Protein AF-A0A6T9H6A6-F1 (afdb_monomer_lite)

Structure (mmCIF, N/CA/C/O backbone):
data_AF-A0A6T9H6A6-F1
#
_entry.id   AF-A0A6T9H6A6-F1
#
loop_
_atom_site.group_PDB
_atom_site.id
_atom_site.type_symbol
_atom_site.label_atom_id
_atom_site.label_alt_id
_atom_site.label_comp_id
_atom_site.label_asym_id
_a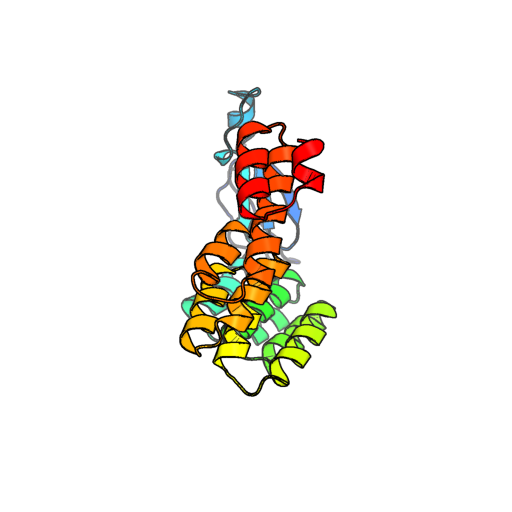tom_site.label_entity_id
_atom_site.label_seq_id
_atom_site.pdbx_PDB_ins_code
_atom_site.Cartn_x
_atom_site.Cartn_y
_atom_site.Cartn_z
_atom_site.occupancy
_atom_site.B_iso_or_equiv
_atom_site.auth_seq_id
_atom_site.auth_comp_id
_atom_site.auth_asym_id
_atom_site.auth_atom_id
_atom_site.pdbx_PDB_model_num
ATOM 1 N N . MET A 1 1 ? -35.004 18.138 16.690 1.00 48.66 1 MET A N 1
ATOM 2 C CA . MET A 1 1 ? -33.687 17.942 17.332 1.00 48.66 1 MET A CA 1
ATOM 3 C C . MET A 1 1 ? -32.683 17.708 16.227 1.00 48.66 1 MET A C 1
ATOM 5 O O . MET A 1 1 ? -32.715 16.639 15.629 1.00 48.66 1 MET A O 1
ATOM 9 N N . GLU A 1 2 ? -31.853 18.697 15.911 1.00 53.22 2 GLU A N 1
ATOM 10 C CA . GLU A 1 2 ? -30.723 18.477 15.007 1.00 53.22 2 GLU A CA 1
ATOM 11 C C . GLU A 1 2 ? -29.729 17.539 15.699 1.00 53.22 2 GLU A C 1
ATOM 13 O O . GLU A 1 2 ? -29.251 17.817 16.802 1.00 53.22 2 GLU A O 1
ATOM 18 N N . LYS A 1 3 ? -29.472 16.380 15.089 1.00 64.38 3 LYS A N 1
ATOM 19 C CA . LYS A 1 3 ? -28.476 15.416 15.566 1.00 64.38 3 LYS A CA 1
ATOM 20 C C . LYS A 1 3 ? -27.093 15.931 15.165 1.00 64.38 3 LYS A C 1
ATOM 22 O O . LYS A 1 3 ? -26.540 15.483 14.177 1.00 64.38 3 LYS A O 1
ATOM 27 N N . THR A 1 4 ? -26.566 16.891 15.919 1.00 82.94 4 THR A N 1
ATOM 28 C CA . THR A 1 4 ? -25.290 17.578 15.624 1.00 82.94 4 THR A CA 1
ATOM 29 C C . THR A 1 4 ? -24.051 16.843 16.134 1.00 82.94 4 THR A C 1
ATOM 31 O O . THR A 1 4 ? -22.924 17.305 15.947 1.00 82.94 4 THR A O 1
ATOM 34 N N . ARG A 1 5 ? -24.231 15.720 16.837 1.00 88.00 5 ARG A N 1
ATOM 35 C CA . ARG A 1 5 ? -23.146 14.972 17.478 1.00 88.00 5 ARG A CA 1
ATOM 36 C C . ARG A 1 5 ? -23.250 13.491 17.170 1.00 88.00 5 ARG A C 1
ATOM 38 O O . ARG A 1 5 ? -24.283 12.868 17.417 1.00 88.00 5 ARG A O 1
ATOM 45 N N . MET A 1 6 ? -22.138 12.933 16.719 1.00 89.75 6 MET A N 1
ATOM 46 C CA . MET A 1 6 ? -21.928 11.505 16.571 1.00 89.75 6 MET A CA 1
ATOM 47 C C . MET A 1 6 ? -21.137 10.984 17.770 1.00 89.75 6 MET A C 1
ATOM 49 O O . MET A 1 6 ? -20.064 11.494 18.093 1.00 89.75 6 MET A O 1
ATOM 53 N N . TYR A 1 7 ? -21.669 9.948 18.414 1.00 89.88 7 TYR A N 1
ATOM 54 C CA . TYR A 1 7 ? -21.006 9.244 19.505 1.00 89.88 7 TYR A CA 1
ATOM 55 C C . TYR A 1 7 ? -20.559 7.874 19.012 1.00 89.88 7 TYR A C 1
ATOM 57 O O . TYR A 1 7 ? -21.368 7.088 18.519 1.00 89.88 7 TYR A O 1
ATOM 65 N N . ILE A 1 8 ? -19.272 7.589 19.169 1.00 90.56 8 ILE A N 1
ATOM 66 C CA . ILE A 1 8 ? -18.695 6.270 18.926 1.00 90.56 8 ILE A CA 1
ATOM 67 C C . ILE A 1 8 ? -18.574 5.607 20.289 1.00 90.56 8 ILE A C 1
ATOM 69 O O . ILE A 1 8 ? -17.988 6.185 21.199 1.00 90.56 8 ILE A O 1
ATOM 73 N N . VAL A 1 9 ? -19.152 4.422 20.460 1.00 89.31 9 VAL A N 1
ATOM 74 C CA . VAL A 1 9 ? -19.113 3.708 21.740 1.00 89.31 9 VAL A CA 1
ATOM 75 C C . VAL A 1 9 ? -18.316 2.430 21.571 1.00 89.31 9 VAL A C 1
ATOM 77 O O . VAL A 1 9 ? -18.599 1.623 20.685 1.00 89.31 9 VAL A O 1
ATOM 80 N N . ARG A 1 10 ? -17.329 2.230 22.445 1.00 84.06 10 ARG A N 1
ATOM 81 C CA . ARG A 1 10 ? -16.547 1.000 22.506 1.00 84.06 10 ARG A CA 1
ATOM 82 C C . ARG A 1 10 ? -16.846 0.264 23.805 1.00 84.06 10 ARG A C 1
ATOM 84 O O . ARG A 1 10 ? -16.439 0.680 24.888 1.00 84.06 10 ARG A O 1
ATOM 91 N N . GLY A 1 11 ? -17.582 -0.839 23.695 1.00 84.56 11 GLY A N 1
ATOM 92 C CA . GLY A 1 11 ? -18.130 -1.525 24.864 1.00 84.56 11 GLY A CA 1
ATOM 93 C C . GLY A 1 11 ? -19.136 -0.623 25.579 1.00 84.56 11 GLY A C 1
ATOM 94 O O . GLY A 1 11 ? -20.182 -0.315 25.021 1.00 84.56 11 GLY A O 1
ATOM 95 N N . LEU A 1 12 ? -18.802 -0.182 26.794 1.00 86.81 12 LEU A N 1
ATOM 96 C CA . LEU A 1 12 ? -19.629 0.729 27.601 1.00 86.81 12 LEU A CA 1
ATOM 97 C C . LEU A 1 12 ? -19.048 2.147 27.703 1.00 86.81 12 LEU A C 1
ATOM 99 O O . LEU A 1 12 ? -19.604 2.987 28.405 1.00 86.81 12 LEU A O 1
ATOM 103 N N . GLN A 1 13 ? -17.924 2.418 27.036 1.00 87.19 13 GLN A N 1
ATOM 104 C CA . GLN A 1 13 ? -17.240 3.705 27.116 1.00 87.19 13 GLN A CA 1
ATOM 105 C C . GLN A 1 13 ? -17.463 4.497 25.820 1.00 87.19 13 GLN A C 1
ATOM 107 O O . GLN A 1 13 ? -17.024 4.050 24.754 1.00 87.19 13 GLN A O 1
ATOM 112 N N . PRO A 1 14 ? -18.159 5.648 25.874 1.00 89.00 14 PRO A N 1
ATOM 113 C CA . PRO A 1 14 ? -18.243 6.547 24.736 1.00 89.00 14 PRO A CA 1
ATOM 114 C C . PRO A 1 14 ? -16.898 7.248 24.513 1.00 89.00 14 PRO A C 1
ATOM 116 O O . PRO A 1 14 ? -16.229 7.667 25.458 1.00 89.00 14 PRO A O 1
ATOM 119 N N . GLU A 1 15 ? -16.516 7.385 23.250 1.00 90.50 15 GLU A N 1
ATOM 120 C CA . GLU A 1 15 ? -15.431 8.259 22.821 1.00 90.50 15 GLU A CA 1
ATOM 121 C C . GLU A 1 15 ? -15.873 9.733 22.846 1.00 90.50 15 GLU A C 1
ATOM 123 O O . GLU A 1 15 ? -17.051 10.059 23.029 1.00 90.50 15 GLU A O 1
ATOM 128 N N . GLU A 1 16 ? -14.912 10.636 22.640 1.00 86.50 16 GLU A N 1
ATOM 129 C CA . GLU A 1 16 ? -15.183 12.065 22.486 1.00 86.50 16 GLU A CA 1
ATOM 130 C C . GLU A 1 16 ? -16.151 12.301 21.313 1.00 86.50 16 GLU A C 1
ATOM 132 O O . GLU A 1 16 ? -15.904 11.797 20.210 1.00 86.50 16 GLU A O 1
ATOM 137 N N . PRO A 1 17 ? -17.256 13.043 21.526 1.00 88.88 17 PRO A N 1
ATOM 138 C CA . PRO A 1 17 ? -18.255 13.251 20.492 1.00 88.88 17 PRO A CA 1
ATOM 139 C C . PRO A 1 17 ? -17.674 14.041 19.328 1.00 88.88 17 PRO A C 1
ATOM 141 O O . PRO A 1 17 ? -17.035 15.077 19.513 1.00 88.88 17 PRO A O 1
ATOM 144 N N . VAL A 1 18 ? -17.976 13.581 18.120 1.00 88.94 18 VAL A N 1
ATOM 145 C CA . VAL A 1 18 ? -17.599 14.271 16.891 1.00 88.94 18 VAL A CA 1
ATOM 146 C C . VAL A 1 18 ? -18.778 15.111 16.426 1.00 88.94 18 VAL A C 1
ATOM 148 O O . VAL A 1 18 ? -19.903 14.617 16.339 1.00 88.94 18 VAL A O 1
ATOM 151 N N . LEU A 1 19 ? -18.534 16.389 16.137 1.00 88.06 19 LEU A N 1
ATOM 152 C CA . LEU A 1 19 ? -19.541 17.245 15.518 1.00 88.06 19 LEU A CA 1
ATOM 153 C C . LEU A 1 19 ? -19.770 16.771 14.085 1.00 88.06 19 LEU A C 1
ATOM 155 O O . LEU A 1 19 ? -18.843 16.753 13.278 1.00 88.06 19 LEU A O 1
ATOM 159 N N . SER A 1 20 ? -20.994 16.354 13.787 1.00 86.19 20 SER A N 1
ATOM 160 C CA . SER A 1 20 ? -21.372 15.905 12.454 1.00 86.19 20 SER A CA 1
ATOM 161 C C . SER A 1 20 ? -22.878 16.005 12.288 1.00 86.19 20 SER A C 1
ATOM 163 O O . SER A 1 20 ? -23.626 15.534 13.143 1.00 86.19 20 SER A O 1
ATOM 165 N N . ASN A 1 21 ? -23.290 16.587 11.164 1.00 88.31 21 ASN A N 1
ATOM 166 C CA . ASN A 1 21 ? -24.674 16.594 10.691 1.00 88.31 21 ASN A CA 1
ATOM 167 C C . ASN A 1 21 ? -24.890 15.540 9.588 1.00 88.31 21 ASN A C 1
ATOM 169 O O . ASN A 1 21 ? -25.962 15.475 8.994 1.00 88.31 21 ASN A O 1
ATOM 173 N N . ALA A 1 22 ? -23.866 14.736 9.282 1.00 90.50 22 ALA A N 1
ATOM 174 C CA . ALA A 1 22 ? -23.927 13.729 8.237 1.00 90.50 22 ALA A CA 1
ATOM 175 C C . ALA A 1 22 ? -24.653 12.466 8.710 1.00 90.50 22 ALA A C 1
ATOM 177 O O . ALA A 1 22 ? -24.567 12.047 9.868 1.00 90.50 22 ALA A O 1
ATOM 178 N N . TYR A 1 23 ? -25.338 11.821 7.776 1.00 91.75 23 TYR A N 1
ATOM 179 C CA . TYR A 1 23 ? -26.006 10.550 7.997 1.00 91.75 23 TYR A CA 1
ATOM 180 C C . TYR A 1 23 ? -24.997 9.414 7.870 1.00 91.75 23 TYR A C 1
ATOM 182 O O . TYR A 1 23 ? -24.202 9.384 6.935 1.00 91.75 23 TYR A O 1
ATOM 190 N N . ILE A 1 24 ? -25.018 8.470 8.810 1.00 93.06 24 ILE A N 1
ATOM 191 C CA . ILE A 1 24 ? -24.098 7.328 8.804 1.00 93.06 24 ILE A CA 1
ATOM 192 C C . ILE A 1 24 ? -24.479 6.377 7.665 1.00 93.06 24 ILE A C 1
ATOM 194 O O . ILE A 1 24 ? -25.607 5.892 7.614 1.00 93.06 24 ILE A O 1
ATOM 198 N N . CYS A 1 25 ? -23.518 6.079 6.792 1.00 93.69 25 CYS A N 1
ATOM 199 C CA . CYS A 1 25 ? -23.666 5.115 5.705 1.00 93.69 25 CYS A CA 1
ATOM 200 C C . CYS A 1 25 ? -23.202 3.726 6.140 1.00 93.69 25 CYS A C 1
ATOM 202 O O . CYS A 1 25 ? -23.911 2.737 5.976 1.00 93.69 25 CYS A O 1
ATOM 204 N N . ALA A 1 26 ? -21.985 3.647 6.680 1.00 95.31 26 ALA A N 1
ATOM 205 C CA . ALA A 1 26 ? -21.360 2.384 7.034 1.00 95.31 26 ALA A CA 1
ATOM 206 C C . ALA A 1 26 ? -20.330 2.571 8.143 1.00 95.31 26 ALA A C 1
ATOM 208 O O . ALA A 1 26 ? -19.668 3.602 8.236 1.00 95.31 26 ALA A O 1
ATOM 209 N N . PHE A 1 27 ? -20.146 1.526 8.943 1.00 94.19 27 PHE A N 1
ATOM 210 C CA . PHE A 1 27 ? -19.010 1.402 9.842 1.00 94.19 27 PHE A CA 1
ATOM 211 C C . PHE A 1 27 ? -18.218 0.157 9.465 1.00 94.19 27 PHE A C 1
ATOM 213 O O . PHE A 1 27 ? -18.724 -0.961 9.560 1.00 94.19 27 PHE A O 1
ATOM 220 N N . LYS A 1 28 ? -16.976 0.340 9.014 1.00 94.75 28 LYS A N 1
ATOM 221 C CA . LYS A 1 28 ? -16.109 -0.764 8.603 1.00 94.75 28 LYS A CA 1
ATOM 222 C C . LYS A 1 28 ? -14.681 -0.481 9.015 1.00 94.75 28 LYS A C 1
ATOM 224 O O . LYS A 1 28 ? -14.135 0.576 8.724 1.00 94.75 28 LYS A O 1
ATOM 229 N N . ALA A 1 29 ? -14.064 -1.471 9.654 1.00 93.25 29 ALA A N 1
ATOM 230 C CA . ALA A 1 29 ? -12.660 -1.433 10.028 1.00 93.25 29 ALA A CA 1
ATOM 231 C C . ALA A 1 29 ? -12.276 -0.113 10.724 1.00 93.25 29 ALA A C 1
ATOM 233 O O . ALA A 1 29 ? -11.407 0.602 10.242 1.00 93.25 29 ALA A O 1
ATOM 234 N N . LEU A 1 30 ? -12.948 0.217 11.833 1.00 94.62 30 LEU A N 1
ATOM 235 C CA . LEU A 1 30 ? -12.672 1.412 12.648 1.00 94.62 30 LEU A CA 1
ATOM 236 C C . LEU A 1 30 ? -12.828 2.762 11.922 1.00 94.62 30 LEU A C 1
ATOM 238 O O . LEU A 1 30 ? -12.298 3.776 12.375 1.00 94.62 30 LEU A O 1
ATOM 242 N N . GLN A 1 31 ? -13.563 2.783 10.815 1.00 94.88 31 GLN A N 1
ATOM 243 C CA . GLN A 1 31 ? -13.873 3.987 10.061 1.00 94.88 31 GLN A CA 1
ATOM 244 C C . GLN A 1 31 ? -15.379 4.056 9.813 1.00 94.88 31 GLN A C 1
ATOM 246 O O . GLN A 1 31 ? -16.019 3.048 9.497 1.00 94.88 31 GLN A O 1
ATOM 251 N N . ILE A 1 32 ? -15.939 5.244 10.003 1.00 94.94 32 ILE A N 1
ATOM 252 C CA . ILE A 1 32 ? -17.339 5.568 9.765 1.00 94.94 32 ILE A CA 1
ATOM 253 C C . ILE A 1 32 ? -17.390 6.376 8.482 1.00 94.94 32 ILE A C 1
ATOM 255 O O . ILE A 1 32 ? -16.831 7.467 8.420 1.00 94.94 32 ILE A O 1
ATOM 259 N N . GLN A 1 33 ? -18.081 5.841 7.489 1.00 95.56 33 GLN A N 1
ATOM 260 C CA . GLN A 1 33 ? -18.435 6.580 6.295 1.00 95.56 33 GLN A CA 1
ATOM 261 C C . GLN A 1 33 ? -19.811 7.199 6.509 1.00 95.56 33 GLN A C 1
ATOM 263 O O . GLN A 1 33 ? -20.746 6.531 6.963 1.00 95.56 33 GLN A O 1
ATOM 268 N N . SER A 1 34 ? -19.940 8.470 6.172 1.00 94.50 34 SER A N 1
ATOM 269 C CA . SER A 1 34 ? -21.171 9.234 6.322 1.00 94.50 34 SER A CA 1
ATOM 270 C C . SER A 1 34 ? -21.390 10.155 5.130 1.00 94.50 34 SER A C 1
ATOM 272 O O . SER A 1 34 ? -20.467 10.400 4.354 1.00 94.50 34 SER A O 1
ATOM 274 N N . VAL A 1 35 ? -22.619 10.632 4.961 1.00 94.44 35 VAL A N 1
ATOM 275 C CA . VAL A 1 35 ? -23.007 11.472 3.831 1.00 94.44 35 VAL A CA 1
ATOM 276 C C . VAL A 1 35 ? -23.867 12.652 4.268 1.00 94.44 35 VAL A C 1
ATOM 278 O O . VAL A 1 35 ? -24.783 12.519 5.084 1.00 94.44 35 VAL A O 1
ATOM 281 N N . LEU A 1 36 ? -23.588 13.819 3.700 1.00 92.62 36 LEU A N 1
ATOM 282 C CA . LEU A 1 36 ? -24.435 15.001 3.809 1.00 92.62 36 LEU A CA 1
ATOM 283 C C . LEU A 1 36 ? -25.608 14.865 2.830 1.00 92.62 36 LEU A C 1
ATOM 285 O O . LEU A 1 36 ? -25.527 15.298 1.684 1.00 92.62 36 LEU A O 1
ATOM 289 N N . ILE A 1 37 ? -26.694 14.221 3.269 1.00 91.06 37 ILE A N 1
ATOM 290 C CA . ILE A 1 37 ? -27.872 13.964 2.419 1.00 91.06 37 ILE A CA 1
ATOM 291 C C . ILE A 1 37 ? -28.473 15.268 1.886 1.00 91.06 37 ILE A C 1
ATOM 293 O O . ILE A 1 37 ? -28.862 15.316 0.725 1.00 91.06 37 ILE A O 1
ATOM 297 N N . ASP A 1 38 ? -28.503 16.327 2.693 1.00 90.62 38 ASP A N 1
ATOM 298 C CA . ASP A 1 38 ? -29.096 17.607 2.294 1.00 90.62 38 ASP A CA 1
ATOM 299 C C . ASP A 1 38 ? -28.361 18.224 1.091 1.00 90.62 38 ASP A C 1
ATOM 301 O O . ASP A 1 38 ? -28.995 18.716 0.160 1.00 90.62 38 ASP A O 1
ATOM 305 N N . GLU A 1 39 ? -27.030 18.111 1.057 1.00 90.12 39 GLU A N 1
ATOM 306 C CA . GLU A 1 39 ? -26.193 18.537 -0.074 1.00 90.12 39 GLU A CA 1
ATOM 307 C C . GLU A 1 39 ? -26.416 17.651 -1.309 1.00 90.12 39 GLU A C 1
ATOM 309 O O . GLU A 1 39 ? -26.483 18.136 -2.438 1.00 90.12 39 GLU A O 1
ATOM 314 N N . VAL A 1 40 ? -26.587 16.339 -1.111 1.00 93.12 40 VAL A N 1
ATOM 315 C CA . VAL A 1 40 ? -26.893 15.406 -2.208 1.00 93.12 40 VAL A CA 1
ATOM 316 C C . VAL A 1 40 ? -28.260 15.712 -2.824 1.00 93.12 40 VAL A C 1
ATOM 318 O O . VAL A 1 40 ? -28.397 15.680 -4.044 1.00 93.12 40 VAL A O 1
ATOM 321 N N . ILE A 1 41 ? -29.263 16.041 -2.006 1.00 92.31 41 ILE A N 1
ATOM 322 C CA . ILE A 1 41 ? -30.616 16.382 -2.468 1.00 92.31 41 ILE A CA 1
ATOM 323 C C . ILE A 1 41 ? -30.622 17.688 -3.273 1.00 92.31 41 ILE A C 1
ATOM 325 O O . ILE A 1 41 ? -31.405 17.807 -4.213 1.00 92.31 41 ILE A O 1
ATOM 329 N N . GLN A 1 42 ? -29.752 18.651 -2.951 1.00 91.06 42 GLN A N 1
ATOM 330 C CA . GLN A 1 42 ? -29.641 19.897 -3.718 1.00 91.06 42 GLN A CA 1
ATOM 331 C C . GLN A 1 42 ? -29.138 19.663 -5.148 1.00 91.06 42 GLN A C 1
ATOM 333 O O . GLN A 1 42 ? -29.586 20.341 -6.073 1.00 91.06 42 GLN A O 1
ATOM 338 N N . THR A 1 43 ? -28.237 18.696 -5.350 1.00 90.94 43 THR A N 1
ATOM 339 C CA . THR A 1 43 ? -27.699 18.353 -6.678 1.00 90.94 43 THR A CA 1
ATOM 340 C C . THR A 1 43 ? -27.633 16.837 -6.904 1.00 90.94 43 THR A C 1
ATOM 342 O O . THR A 1 43 ? -26.534 16.270 -6.914 1.00 90.94 43 THR A O 1
ATOM 345 N N . PRO A 1 44 ? -28.777 16.160 -7.133 1.00 89.62 44 PRO A N 1
ATOM 346 C CA . PRO A 1 44 ? -28.819 14.698 -7.213 1.00 89.62 44 PRO A CA 1
ATOM 347 C C . PRO A 1 44 ? -28.084 14.123 -8.428 1.00 89.62 44 PRO A C 1
ATOM 349 O O . PRO A 1 44 ? -27.546 13.022 -8.356 1.00 89.62 44 PRO A O 1
ATOM 352 N N . GLU A 1 45 ? -28.048 14.858 -9.543 1.00 91.56 45 GLU A N 1
ATOM 353 C CA . GLU A 1 45 ? -27.439 14.379 -10.792 1.00 91.56 45 GLU A CA 1
ATOM 354 C C . GLU A 1 45 ? -25.906 14.440 -10.786 1.00 91.56 45 GLU A C 1
ATOM 356 O O . GLU A 1 45 ? -25.258 13.730 -11.551 1.00 91.56 45 GLU A O 1
ATOM 361 N N . ASN A 1 46 ? -25.310 15.273 -9.927 1.00 91.38 46 ASN A N 1
ATOM 362 C CA . ASN A 1 46 ? -23.859 15.433 -9.855 1.00 91.38 46 ASN A CA 1
ATOM 363 C C . ASN A 1 46 ? -23.388 15.755 -8.424 1.00 91.38 46 ASN A C 1
ATOM 365 O O . ASN A 1 46 ? -22.938 16.875 -8.153 1.00 91.38 46 ASN A O 1
ATOM 369 N N . PRO A 1 47 ? -23.506 14.801 -7.483 1.00 87.88 47 PRO A N 1
ATOM 370 C CA . PRO A 1 47 ? -23.067 15.009 -6.112 1.00 87.88 47 PRO A CA 1
ATOM 371 C C . PRO A 1 47 ? -21.544 15.192 -6.048 1.00 87.88 47 PRO A C 1
ATOM 373 O O . PRO A 1 47 ? -20.771 14.428 -6.633 1.00 87.88 47 PRO A O 1
ATOM 376 N N . ARG A 1 48 ? -21.088 16.200 -5.297 1.00 89.19 48 ARG A N 1
ATOM 377 C CA . ARG A 1 48 ? -19.653 16.440 -5.070 1.00 89.19 48 ARG A CA 1
ATOM 378 C C . ARG A 1 48 ? -19.066 15.355 -4.173 1.00 89.19 48 ARG A C 1
ATOM 380 O O . ARG A 1 48 ? -19.721 14.909 -3.243 1.00 89.19 48 ARG A O 1
ATOM 387 N N . LYS A 1 49 ? -17.795 14.987 -4.366 1.00 89.31 49 LYS A N 1
ATOM 388 C CA . LYS A 1 49 ? -17.111 14.012 -3.486 1.00 89.31 49 LYS A CA 1
ATOM 389 C C . LYS A 1 49 ? -17.062 14.449 -2.017 1.00 89.31 49 LYS A C 1
ATOM 391 O O . LYS A 1 49 ? -17.070 13.599 -1.138 1.00 89.31 49 LYS A O 1
ATOM 396 N N . GLU A 1 50 ? -17.058 15.756 -1.770 1.00 90.81 50 GLU A N 1
ATOM 397 C CA . GLU A 1 50 ? -17.040 16.383 -0.439 1.00 90.81 50 GLU A CA 1
ATOM 398 C C . GLU A 1 50 ? -18.283 16.067 0.406 1.00 90.81 50 GLU A C 1
ATOM 400 O O . GLU A 1 50 ? -18.243 16.222 1.623 1.00 90.81 50 GLU A O 1
ATOM 405 N N . VAL A 1 51 ? -19.377 15.595 -0.209 1.00 92.19 51 VAL A N 1
ATOM 406 C CA . VAL A 1 51 ? -20.575 15.173 0.536 1.00 92.19 51 VAL A CA 1
ATOM 407 C C . VAL A 1 51 ? -20.342 13.888 1.327 1.00 92.19 51 VAL A C 1
ATOM 409 O O . VAL A 1 51 ? -21.093 13.620 2.261 1.00 92.19 51 VAL A O 1
ATOM 412 N N . LEU A 1 52 ? -19.330 13.092 0.962 1.00 92.75 52 LEU A N 1
ATOM 413 C CA . LEU A 1 52 ? -18.914 11.909 1.706 1.00 92.75 52 LEU A CA 1
ATOM 414 C C . LEU A 1 52 ? -17.870 12.312 2.745 1.00 92.75 52 LEU A C 1
ATOM 416 O O . LEU A 1 52 ? -16.797 12.807 2.404 1.00 92.75 52 LEU A O 1
ATOM 420 N N . LEU A 1 53 ? -18.179 12.059 4.012 1.00 93.25 53 LEU A N 1
ATOM 421 C CA . LEU A 1 53 ? -17.294 12.332 5.135 1.00 93.25 53 LEU A CA 1
ATOM 422 C C . LEU A 1 53 ? -16.860 11.023 5.783 1.00 93.25 53 LEU A C 1
ATOM 424 O O . LEU A 1 53 ? -17.691 10.167 6.103 1.00 93.25 53 LEU A O 1
ATOM 428 N N . ASP A 1 54 ? -15.561 10.918 6.031 1.00 93.88 54 ASP A N 1
ATOM 429 C CA . ASP A 1 54 ? -14.947 9.790 6.711 1.00 93.88 54 ASP A CA 1
ATOM 430 C C . ASP A 1 54 ? -14.473 10.199 8.104 1.00 93.88 54 ASP A C 1
ATOM 432 O O . ASP A 1 54 ? -13.696 11.140 8.271 1.00 93.88 54 ASP A O 1
ATOM 436 N N . PHE A 1 55 ? -14.908 9.448 9.111 1.00 92.94 55 PHE A N 1
ATOM 437 C CA . PHE A 1 55 ? -14.501 9.634 10.497 1.00 92.94 55 PHE A CA 1
ATOM 438 C C . PHE A 1 55 ? -13.768 8.397 11.009 1.00 92.94 55 PHE A C 1
ATOM 440 O O . PHE A 1 55 ? -14.220 7.265 10.839 1.00 92.94 55 PHE A O 1
ATOM 447 N N . GLU A 1 56 ? -12.638 8.605 11.674 1.00 94.06 56 GLU A N 1
ATOM 448 C CA . GLU A 1 56 ? -11.852 7.537 12.293 1.00 94.06 56 GLU A CA 1
ATOM 449 C C . GLU A 1 56 ? -12.208 7.397 13.781 1.00 94.06 56 GLU A C 1
ATOM 451 O O . GLU A 1 56 ? -12.361 8.398 14.491 1.00 94.06 56 GLU A O 1
ATOM 456 N N . THR A 1 57 ? -12.296 6.161 14.287 1.00 94.12 57 THR A N 1
ATOM 457 C CA . THR A 1 57 ? -12.416 5.952 15.741 1.00 94.12 57 THR A CA 1
ATOM 458 C C . THR A 1 57 ? -11.161 6.436 16.463 1.00 94.12 57 THR A C 1
ATOM 460 O O . THR A 1 57 ? -10.079 6.540 15.874 1.00 94.12 57 THR A O 1
ATOM 463 N N . LYS A 1 58 ? -11.271 6.701 17.766 1.00 93.25 58 LYS A N 1
ATOM 464 C CA . LYS A 1 58 ? -10.135 7.092 18.608 1.00 93.25 58 LYS A CA 1
ATOM 465 C C . LYS A 1 58 ? -8.967 6.116 18.479 1.00 93.25 58 LYS A C 1
ATOM 467 O O . LYS A 1 58 ? -7.840 6.545 18.294 1.00 93.25 58 LYS A O 1
ATOM 472 N N . SER A 1 59 ? -9.228 4.808 18.486 1.00 93.88 59 SER A N 1
ATOM 473 C CA . SER A 1 59 ? -8.154 3.809 18.389 1.00 93.88 59 SER A CA 1
ATOM 474 C C . SER A 1 59 ? -7.381 3.858 17.075 1.00 93.88 59 SER A C 1
ATOM 476 O O . SER A 1 59 ? -6.179 3.596 17.067 1.00 93.88 59 SER A O 1
ATOM 478 N N . LEU A 1 60 ? -8.050 4.198 15.972 1.00 94.69 60 LEU A N 1
ATOM 479 C CA . LEU A 1 60 ? -7.395 4.369 14.680 1.00 94.69 60 LEU A CA 1
ATOM 480 C C . LEU A 1 60 ? -6.549 5.650 14.653 1.00 94.69 60 LEU A C 1
ATOM 482 O O . LEU A 1 60 ? -5.381 5.587 14.266 1.00 94.69 60 LEU A O 1
ATOM 486 N N . ARG A 1 61 ? -7.101 6.762 15.158 1.00 93.56 61 ARG A N 1
ATOM 487 C CA . ARG A 1 61 ? -6.401 8.050 15.279 1.00 93.56 61 ARG A CA 1
ATOM 488 C C . ARG A 1 61 ? -5.169 7.959 16.178 1.00 93.56 61 ARG A C 1
ATOM 490 O O . ARG A 1 61 ? -4.078 8.309 15.744 1.00 93.56 61 ARG A O 1
ATOM 497 N N . ASP A 1 62 ? -5.321 7.414 17.383 1.00 94.25 62 ASP A N 1
ATOM 498 C CA . ASP A 1 62 ? -4.236 7.256 18.356 1.00 94.25 62 ASP A CA 1
ATOM 499 C C . ASP A 1 62 ? -3.114 6.370 17.795 1.00 94.25 62 ASP A C 1
ATOM 501 O O . ASP A 1 62 ? -1.942 6.722 17.885 1.00 94.25 62 ASP A O 1
ATOM 505 N N . THR A 1 63 ? -3.454 5.239 17.159 1.00 95.19 63 THR A N 1
ATOM 506 C CA . THR A 1 63 ? -2.446 4.358 16.539 1.00 95.19 63 THR A CA 1
ATOM 507 C C . THR A 1 63 ? -1.664 5.104 15.458 1.00 95.19 63 THR A C 1
ATOM 509 O O . THR A 1 63 ? -0.438 5.019 15.408 1.00 95.19 63 THR A O 1
ATOM 512 N N . ARG A 1 64 ? -2.360 5.870 14.609 1.00 93.62 64 ARG A N 1
ATOM 513 C CA . ARG A 1 64 ? -1.741 6.675 13.552 1.00 93.62 64 ARG A CA 1
ATOM 514 C C . ARG A 1 64 ? -0.848 7.778 14.121 1.00 93.62 64 ARG A C 1
ATOM 516 O O . ARG A 1 64 ? 0.233 8.017 13.591 1.00 93.62 64 ARG A O 1
ATOM 523 N N . ASP A 1 65 ? -1.267 8.409 15.209 1.00 93.44 65 ASP A N 1
ATOM 524 C CA . ASP A 1 65 ? -0.489 9.429 15.906 1.00 93.44 65 ASP A CA 1
ATOM 525 C C . ASP A 1 65 ? 0.775 8.852 16.554 1.00 93.44 65 ASP A C 1
ATOM 527 O O . ASP A 1 65 ? 1.851 9.430 16.400 1.00 93.44 65 ASP A O 1
ATOM 531 N N . ILE A 1 66 ? 0.690 7.686 17.202 1.00 93.69 66 ILE A N 1
ATOM 532 C CA . ILE A 1 66 ? 1.865 7.004 17.768 1.00 93.69 66 ILE A CA 1
ATOM 533 C C . ILE A 1 66 ? 2.863 6.649 16.655 1.00 93.69 66 ILE A C 1
ATOM 535 O O . ILE A 1 66 ? 4.066 6.862 16.816 1.00 93.69 66 ILE A O 1
ATOM 539 N N . LEU A 1 67 ? 2.378 6.148 15.515 1.00 92.75 67 LEU A N 1
ATOM 540 C CA . LEU A 1 67 ? 3.230 5.746 14.393 1.00 92.75 67 LEU A CA 1
ATOM 541 C C . LEU A 1 67 ? 3.868 6.932 13.658 1.00 92.75 67 LEU A C 1
ATOM 543 O O . LEU A 1 67 ? 5.036 6.842 13.301 1.00 92.75 67 LEU A O 1
ATOM 547 N N . ASN A 1 68 ? 3.141 8.036 13.455 1.00 89.31 68 ASN A N 1
ATOM 548 C CA . ASN A 1 68 ? 3.623 9.155 12.635 1.00 89.31 68 ASN A CA 1
ATOM 549 C C . ASN A 1 68 ? 4.324 10.260 13.432 1.00 89.31 68 ASN A C 1
ATOM 551 O O . ASN A 1 68 ? 5.213 10.919 12.902 1.00 89.31 68 ASN A O 1
ATOM 555 N N . LYS A 1 69 ? 3.894 10.523 14.674 1.00 85.06 69 LYS A N 1
ATOM 556 C CA . LYS A 1 69 ? 4.430 11.634 15.482 1.00 85.06 69 LYS A CA 1
ATOM 557 C C . LYS A 1 69 ? 5.549 11.174 16.404 1.00 85.06 69 LYS A C 1
ATOM 559 O O . LYS A 1 69 ? 6.541 11.875 16.562 1.00 85.06 69 LYS A O 1
ATOM 564 N N . VAL A 1 70 ? 5.368 10.015 17.036 1.00 78.75 70 VAL A N 1
ATOM 565 C CA . VAL A 1 70 ? 6.333 9.462 18.001 1.00 78.75 70 VAL A CA 1
ATOM 566 C C . VAL A 1 70 ? 7.297 8.492 17.312 1.00 78.75 70 VAL A C 1
ATOM 568 O O . VAL A 1 70 ? 8.417 8.308 17.780 1.00 78.75 70 VAL A O 1
ATOM 571 N N . SER A 1 71 ? 6.870 7.877 16.202 1.00 80.81 71 SER A N 1
ATOM 572 C CA . SER A 1 71 ? 7.622 6.860 15.455 1.00 80.81 71 SER A CA 1
ATOM 573 C C . SER A 1 71 ? 8.114 5.706 16.335 1.00 80.81 71 SER A C 1
ATOM 575 O O . SER A 1 71 ? 9.142 5.093 16.060 1.00 80.81 71 SER A O 1
ATOM 577 N N . ASN A 1 72 ? 7.372 5.388 17.403 1.00 89.06 72 ASN A N 1
ATOM 578 C CA . ASN A 1 72 ? 7.727 4.334 18.349 1.00 89.06 72 ASN A CA 1
ATOM 579 C C . ASN A 1 72 ? 6.886 3.076 18.108 1.00 89.06 72 ASN A C 1
ATOM 581 O O . ASN A 1 72 ? 5.759 2.942 18.594 1.00 89.06 72 ASN A O 1
ATOM 585 N N . LEU A 1 73 ? 7.473 2.113 17.393 1.00 93.88 73 LEU A N 1
ATOM 586 C CA . LEU A 1 73 ? 6.826 0.836 17.087 1.00 93.88 73 LEU A CA 1
ATOM 587 C C . LEU A 1 73 ? 6.498 0.005 18.333 1.00 93.88 73 LEU A C 1
ATOM 589 O O . LEU A 1 73 ? 5.540 -0.764 18.309 1.00 93.88 73 LEU A O 1
ATOM 593 N N . LYS A 1 74 ? 7.258 0.141 19.427 1.00 94.19 74 LYS A N 1
ATOM 594 C CA . LYS A 1 74 ? 7.004 -0.608 20.666 1.00 94.19 74 LYS A CA 1
ATOM 595 C C . LYS A 1 74 ? 5.736 -0.113 21.354 1.00 94.19 74 LYS A C 1
ATOM 597 O O . LYS A 1 74 ? 4.909 -0.924 21.768 1.00 94.19 74 LYS A O 1
ATOM 602 N N . ASP A 1 75 ? 5.567 1.202 21.436 1.00 93.88 75 ASP A N 1
ATOM 603 C CA . ASP A 1 75 ? 4.370 1.807 22.022 1.00 93.88 75 ASP A CA 1
ATOM 604 C C . ASP A 1 75 ? 3.151 1.545 21.141 1.00 93.88 75 ASP A C 1
ATOM 606 O O . ASP A 1 75 ? 2.100 1.160 21.654 1.00 93.88 75 ASP A O 1
ATOM 610 N N . ALA A 1 76 ? 3.310 1.641 19.815 1.00 95.56 76 ALA A N 1
ATOM 611 C CA . ALA A 1 76 ? 2.260 1.278 18.871 1.00 95.56 76 ALA A CA 1
ATOM 612 C C . ALA A 1 76 ? 1.864 -0.198 19.025 1.00 95.56 76 ALA A C 1
ATOM 614 O O . ALA A 1 76 ? 0.681 -0.506 19.127 1.00 95.56 76 ALA A O 1
ATOM 615 N N . PHE A 1 77 ? 2.831 -1.115 19.131 1.00 95.94 77 PHE A N 1
ATOM 616 C CA . PHE A 1 77 ? 2.558 -2.533 19.373 1.00 95.94 77 PHE A CA 1
ATOM 617 C C . PHE A 1 77 ? 1.767 -2.750 20.665 1.00 95.94 77 PHE A C 1
ATOM 619 O O . PHE A 1 77 ? 0.771 -3.470 20.653 1.00 95.94 77 PHE A O 1
ATOM 626 N N . ASN A 1 78 ? 2.170 -2.116 21.768 1.00 96.06 78 ASN A N 1
ATOM 627 C CA . ASN A 1 78 ? 1.472 -2.235 23.049 1.00 96.06 78 ASN A CA 1
ATOM 628 C C . ASN A 1 78 ? 0.049 -1.661 22.976 1.00 96.06 78 ASN A C 1
ATOM 630 O O . ASN A 1 78 ? -0.892 -2.285 23.468 1.00 96.06 78 ASN A O 1
ATOM 634 N N . TYR A 1 79 ? -0.121 -0.509 22.324 1.00 95.81 79 TYR A N 1
ATOM 635 C CA . TYR A 1 79 ? -1.426 0.119 22.137 1.00 95.81 79 TYR A CA 1
ATOM 636 C C . TYR A 1 79 ? -2.357 -0.753 21.291 1.00 95.81 79 TYR A C 1
ATOM 638 O O . TYR A 1 79 ? -3.505 -0.983 21.673 1.00 95.81 79 TYR A O 1
ATOM 646 N N . VAL A 1 80 ? -1.868 -1.285 20.168 1.00 96.56 80 VAL A N 1
ATOM 647 C CA . VAL A 1 80 ? -2.641 -2.173 19.290 1.00 96.56 80 VAL A CA 1
ATOM 648 C C . VAL A 1 80 ? -2.920 -3.519 19.968 1.00 96.56 80 VAL A C 1
ATOM 650 O O . VAL A 1 80 ? -4.014 -4.056 19.821 1.00 96.56 80 VAL A O 1
ATOM 653 N N . ALA A 1 81 ? -1.999 -4.042 20.781 1.00 95.56 81 ALA A N 1
ATOM 654 C CA . ALA A 1 81 ? -2.227 -5.251 21.573 1.00 95.56 81 ALA A CA 1
ATOM 655 C C . ALA A 1 81 ? -3.331 -5.067 22.627 1.00 95.56 81 ALA A C 1
ATOM 657 O O . ALA A 1 81 ? -4.133 -5.976 22.829 1.00 95.56 81 ALA A O 1
ATOM 658 N N . ALA A 1 82 ? -3.404 -3.892 23.261 1.00 95.19 82 ALA A N 1
ATOM 659 C CA . ALA A 1 82 ? -4.496 -3.530 24.169 1.00 95.19 82 ALA A CA 1
ATOM 660 C C . ALA A 1 82 ? -5.819 -3.255 23.427 1.00 95.19 82 ALA A C 1
ATOM 662 O O . ALA A 1 82 ? -6.900 -3.337 24.010 1.00 95.19 82 ALA A O 1
ATOM 663 N N . ASN A 1 83 ? -5.746 -2.945 22.130 1.00 93.38 83 ASN A N 1
ATOM 664 C CA . ASN A 1 83 ? -6.882 -2.594 21.286 1.00 93.38 83 ASN A CA 1
ATOM 665 C C . ASN A 1 83 ? -6.916 -3.438 20.001 1.00 93.38 83 ASN A C 1
ATOM 667 O O . ASN A 1 83 ? -6.810 -2.887 18.908 1.00 93.38 83 ASN A O 1
ATOM 671 N N . PRO A 1 84 ? -7.049 -4.773 20.095 1.00 93.38 84 PRO A N 1
ATOM 672 C CA . PRO A 1 84 ? -6.807 -5.655 18.961 1.00 93.38 84 PRO A CA 1
ATOM 673 C C . PRO A 1 84 ? -7.866 -5.476 17.869 1.00 93.38 84 PRO A C 1
ATOM 675 O O . PRO A 1 84 ? -9.057 -5.682 18.091 1.00 93.38 84 PRO A O 1
ATOM 678 N N . HIS A 1 85 ? -7.419 -5.125 16.663 1.00 95.56 85 HIS A N 1
ATOM 679 C CA . HIS A 1 85 ? -8.257 -5.074 15.468 1.00 95.56 85 HIS A CA 1
ATOM 680 C C . HIS A 1 85 ? -7.388 -5.249 14.206 1.00 95.56 85 HIS A C 1
ATOM 682 O O . HIS A 1 85 ? -6.334 -4.609 14.126 1.00 95.56 85 HIS A O 1
ATOM 688 N N . PRO A 1 86 ? -7.812 -6.029 13.187 1.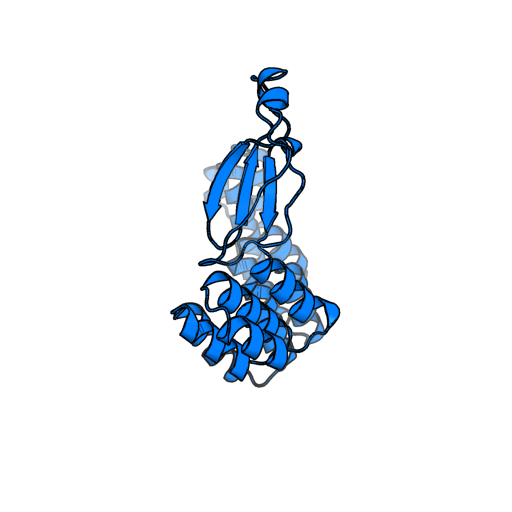00 96.62 86 PRO A N 1
ATOM 689 C CA . PRO A 1 86 ? -7.013 -6.302 11.984 1.00 96.62 86 PRO A CA 1
ATOM 690 C C . PRO A 1 86 ? -6.437 -5.057 11.301 1.00 96.62 86 PRO A C 1
ATOM 692 O O . PRO A 1 86 ? -5.261 -5.020 10.962 1.00 96.62 86 PRO A O 1
ATOM 695 N N . ARG A 1 87 ? -7.235 -3.988 11.172 1.00 96.00 87 ARG A N 1
ATOM 696 C CA . ARG A 1 87 ? -6.769 -2.710 10.598 1.00 96.00 87 ARG A CA 1
ATOM 697 C C . ARG A 1 87 ? -5.608 -2.076 11.367 1.00 96.00 87 ARG A C 1
ATOM 699 O O . ARG A 1 87 ? -4.725 -1.504 10.744 1.00 96.00 87 ARG A O 1
ATOM 706 N N . LEU A 1 88 ? -5.617 -2.152 12.695 1.00 97.25 88 LEU A N 1
ATOM 707 C CA . LEU A 1 88 ? -4.561 -1.546 13.506 1.00 97.25 88 LEU A CA 1
ATOM 708 C C . LEU A 1 88 ? -3.270 -2.358 13.408 1.00 97.25 88 LEU A C 1
ATOM 710 O O . LEU A 1 88 ? -2.194 -1.784 13.269 1.00 97.25 88 LEU A O 1
ATOM 714 N N . TRP A 1 89 ? -3.384 -3.690 13.393 1.00 97.69 89 TRP A N 1
ATOM 715 C CA . TRP A 1 89 ? -2.244 -4.566 13.127 1.00 97.69 89 TRP A CA 1
ATOM 716 C C . TRP A 1 89 ? -1.665 -4.348 11.734 1.00 97.69 89 TRP A C 1
ATOM 718 O O . TRP A 1 89 ? -0.449 -4.296 11.594 1.00 97.69 89 TRP A O 1
ATOM 728 N N . ARG A 1 90 ? -2.518 -4.149 10.724 1.00 96.88 90 ARG A N 1
ATOM 729 C CA . ARG A 1 90 ? -2.079 -3.806 9.372 1.00 96.88 90 ARG A CA 1
ATOM 730 C C . ARG A 1 90 ? -1.294 -2.493 9.339 1.00 96.88 90 ARG A C 1
ATOM 732 O O . ARG A 1 90 ? -0.205 -2.481 8.783 1.00 96.88 90 ARG A O 1
ATOM 739 N N . LEU A 1 91 ? -1.787 -1.431 9.983 1.00 95.94 91 LEU A N 1
ATOM 740 C CA . LEU A 1 91 ? -1.060 -0.155 10.069 1.00 95.94 91 LEU A CA 1
ATOM 741 C C . LEU A 1 91 ? 0.305 -0.306 10.747 1.00 95.94 91 LEU A C 1
ATOM 743 O O . LEU A 1 91 ? 1.296 0.238 10.270 1.00 95.94 91 LEU A O 1
ATOM 747 N N . LEU A 1 92 ? 0.367 -1.068 11.841 1.00 97.12 92 LEU A N 1
ATOM 748 C CA . LEU A 1 92 ? 1.628 -1.356 12.519 1.00 97.12 92 LEU A CA 1
ATOM 749 C C . LEU A 1 92 ? 2.585 -2.161 11.630 1.00 97.12 92 LEU A C 1
ATOM 751 O O . LEU A 1 92 ? 3.779 -1.877 11.622 1.00 97.12 92 LEU A O 1
ATOM 755 N N . ALA A 1 93 ? 2.077 -3.155 10.897 1.00 97.38 93 ALA A N 1
ATOM 756 C CA . ALA A 1 93 ? 2.876 -3.968 9.985 1.00 97.38 93 ALA A CA 1
ATOM 757 C C . ALA A 1 93 ? 3.458 -3.121 8.847 1.00 97.38 93 ALA A C 1
ATOM 759 O O . ALA A 1 93 ? 4.652 -3.206 8.575 1.00 97.38 93 ALA A O 1
ATOM 760 N N . GLU A 1 94 ? 2.632 -2.274 8.230 1.00 95.94 94 GLU A N 1
ATOM 761 C CA . GLU A 1 94 ? 3.037 -1.362 7.159 1.00 95.94 94 GLU A CA 1
ATOM 762 C C . GLU A 1 94 ? 4.098 -0.361 7.653 1.00 95.94 94 GLU A C 1
ATOM 764 O O . GLU A 1 94 ? 5.153 -0.239 7.033 1.00 95.94 94 GLU A O 1
ATOM 769 N N . ALA A 1 95 ? 3.901 0.260 8.820 1.00 96.31 95 ALA A N 1
ATOM 770 C CA . ALA A 1 95 ? 4.896 1.163 9.408 1.00 96.31 95 ALA A CA 1
ATOM 771 C C . ALA A 1 95 ? 6.203 0.445 9.793 1.00 96.31 95 ALA A C 1
ATOM 773 O O . ALA A 1 95 ? 7.297 0.975 9.596 1.00 96.31 95 ALA A O 1
ATOM 774 N N . ALA A 1 96 ? 6.114 -0.778 10.322 1.00 96.50 96 ALA A N 1
ATOM 775 C CA . ALA A 1 96 ? 7.290 -1.583 10.635 1.00 96.50 96 ALA A CA 1
ATOM 776 C C . ALA A 1 96 ? 8.063 -1.992 9.369 1.00 96.50 96 ALA A C 1
ATOM 778 O O . ALA A 1 96 ? 9.292 -2.020 9.401 1.00 96.50 96 ALA A O 1
ATOM 779 N N . LEU A 1 97 ? 7.376 -2.268 8.252 1.00 96.75 97 LEU A N 1
ATOM 780 C CA . LEU A 1 97 ? 8.019 -2.519 6.958 1.00 96.75 97 LEU A CA 1
ATOM 781 C C . LEU A 1 97 ? 8.787 -1.292 6.460 1.00 96.75 97 LEU A C 1
ATOM 783 O O . LEU A 1 97 ? 9.944 -1.437 6.073 1.00 96.75 97 LEU A O 1
ATOM 787 N N . GLU A 1 98 ? 8.190 -0.097 6.513 1.00 94.62 98 GLU A N 1
ATOM 788 C CA . GLU A 1 98 ? 8.862 1.149 6.104 1.00 94.62 98 GLU A CA 1
ATOM 789 C C . GLU A 1 98 ? 10.134 1.424 6.927 1.00 94.62 98 GLU A C 1
ATOM 791 O O . GLU A 1 98 ? 11.127 1.925 6.399 1.00 94.62 98 GLU A O 1
ATOM 796 N N . GLN A 1 99 ? 10.143 1.034 8.206 1.00 94.38 99 GLN A N 1
ATOM 797 C CA . GLN A 1 99 ? 11.310 1.155 9.088 1.00 94.38 99 GLN A CA 1
ATOM 798 C C . GLN A 1 99 ? 12.300 -0.024 8.984 1.00 94.38 99 GLN A C 1
ATOM 800 O O . GLN A 1 99 ? 13.359 0.016 9.609 1.00 94.38 99 GLN A O 1
ATOM 805 N N . LEU A 1 100 ? 11.998 -1.044 8.168 1.00 95.50 100 LEU A N 1
ATOM 806 C CA . LEU A 1 100 ? 12.741 -2.311 8.047 1.00 95.50 100 LEU A CA 1
ATOM 807 C C . LEU A 1 100 ? 12.809 -3.128 9.353 1.00 95.50 100 LEU A C 1
ATOM 809 O O . LEU A 1 100 ? 13.688 -3.969 9.544 1.00 95.50 100 LEU A O 1
ATOM 813 N N . GLU A 1 101 ? 11.842 -2.929 10.246 1.00 95.81 101 GLU A N 1
ATOM 814 C CA . GLU A 1 101 ? 11.705 -3.642 11.517 1.00 95.81 101 GLU A CA 1
ATOM 815 C C . GLU A 1 101 ? 10.921 -4.949 11.325 1.00 95.81 101 GLU A C 1
ATOM 817 O O . GLU A 1 101 ? 9.802 -5.149 11.811 1.00 95.81 101 GLU A O 1
ATOM 822 N N . PHE A 1 102 ? 11.536 -5.883 10.595 1.00 96.12 102 PHE A N 1
ATOM 823 C CA . PHE A 1 102 ? 10.916 -7.133 10.139 1.00 96.12 102 PHE A CA 1
ATOM 824 C C . PHE A 1 102 ? 10.363 -8.015 11.265 1.00 96.12 102 PHE A C 1
ATOM 826 O O . PHE A 1 102 ? 9.355 -8.694 11.081 1.00 96.12 102 PHE A O 1
ATOM 833 N N . ASN A 1 103 ? 10.975 -7.981 12.452 1.00 96.19 103 ASN A N 1
ATOM 834 C CA . ASN A 1 103 ? 10.478 -8.721 13.614 1.00 96.19 103 ASN A CA 1
ATOM 835 C C . ASN A 1 103 ? 9.123 -8.192 14.104 1.00 96.19 103 ASN A C 1
ATOM 837 O O . ASN A 1 103 ? 8.287 -8.977 14.552 1.00 96.19 103 ASN A O 1
ATOM 841 N N . VAL A 1 104 ? 8.910 -6.875 14.052 1.00 96.50 104 VAL A N 1
ATOM 842 C CA . VAL A 1 104 ? 7.633 -6.258 14.432 1.00 96.50 104 VAL A CA 1
ATOM 843 C C . VAL A 1 104 ? 6.609 -6.470 13.322 1.00 96.50 104 VAL A C 1
ATOM 845 O O . VAL A 1 104 ? 5.489 -6.884 13.620 1.00 96.50 104 VAL A O 1
ATOM 848 N N . ALA A 1 105 ? 7.012 -6.283 12.060 1.00 97.44 105 ALA A N 1
ATOM 849 C CA . ALA A 1 105 ? 6.150 -6.497 10.900 1.00 97.44 105 ALA A CA 1
ATOM 850 C C . ALA A 1 105 ? 5.586 -7.927 10.863 1.00 97.44 105 ALA A C 1
ATOM 852 O O . ALA A 1 105 ? 4.376 -8.110 10.794 1.00 97.44 105 ALA A O 1
ATOM 853 N N . GLU A 1 106 ? 6.437 -8.948 11.007 1.00 97.00 106 GLU A N 1
ATOM 854 C CA . GLU A 1 106 ? 6.015 -10.355 11.018 1.00 97.00 106 GLU A CA 1
ATOM 855 C C . GLU A 1 106 ? 5.040 -10.659 12.161 1.00 97.00 106 GLU A C 1
ATOM 857 O O . GLU A 1 106 ? 3.990 -11.262 11.938 1.00 97.00 106 GLU A O 1
ATOM 862 N N . LYS A 1 107 ? 5.336 -10.190 13.383 1.00 96.75 107 LYS A N 1
ATOM 863 C CA . LYS A 1 107 ? 4.422 -10.350 14.525 1.00 96.75 107 LYS A CA 1
ATOM 864 C C . LYS A 1 107 ? 3.076 -9.684 14.265 1.00 96.75 107 LYS A C 1
ATOM 866 O O . LYS A 1 107 ? 2.058 -10.237 14.668 1.00 96.75 107 LYS A O 1
ATOM 871 N N . ALA A 1 108 ? 3.065 -8.518 13.626 1.00 97.25 108 ALA A N 1
ATOM 872 C CA . ALA A 1 108 ? 1.838 -7.825 13.270 1.00 97.25 108 ALA A CA 1
ATOM 873 C C . ALA A 1 108 ? 1.056 -8.592 12.189 1.00 97.25 108 ALA A C 1
ATOM 875 O O . ALA A 1 108 ? -0.127 -8.838 12.398 1.00 97.25 108 ALA A O 1
ATOM 876 N N . PHE A 1 109 ? 1.700 -9.076 11.119 1.00 97.62 109 PHE A N 1
ATOM 877 C CA . PHE A 1 109 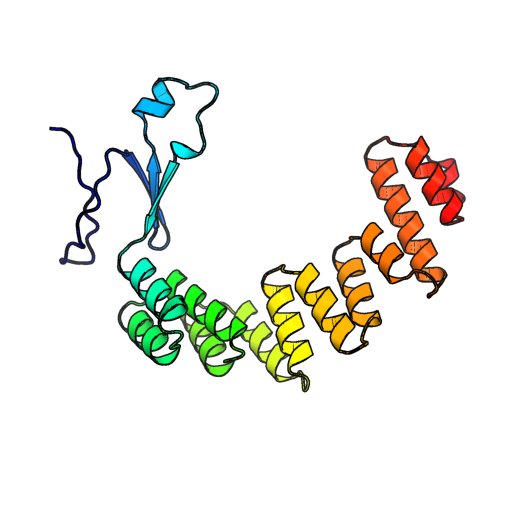? 1.055 -9.895 10.079 1.00 97.62 109 PHE A CA 1
ATOM 878 C C . PHE A 1 109 ? 0.402 -11.168 10.628 1.00 97.62 109 PHE A C 1
ATOM 880 O O . PHE A 1 109 ? -0.723 -11.496 10.254 1.00 97.62 109 PHE A O 1
ATOM 887 N N . VAL A 1 110 ? 1.046 -11.840 11.589 1.00 97.00 110 VAL A N 1
ATOM 888 C CA . VAL A 1 110 ? 0.466 -13.008 12.278 1.00 97.00 110 VAL A CA 1
ATOM 889 C C . VAL A 1 110 ? -0.839 -12.656 12.999 1.00 97.00 110 VAL A C 1
ATOM 891 O O . VAL A 1 110 ? -1.764 -13.461 13.020 1.00 97.00 110 VAL A O 1
ATOM 894 N N . ARG A 1 111 ? -0.951 -11.453 13.576 1.00 96.06 111 ARG A N 1
ATOM 895 C CA . ARG A 1 111 ? -2.128 -11.042 14.365 1.00 96.06 111 ARG A CA 1
ATOM 896 C C . ARG A 1 111 ? -3.383 -10.792 13.536 1.00 96.06 111 ARG A C 1
ATOM 898 O O . ARG A 1 111 ? -4.464 -10.758 14.117 1.00 96.06 111 ARG A O 1
ATOM 905 N N . PHE A 1 112 ? -3.250 -10.599 12.226 1.00 94.50 112 PHE A N 1
ATOM 906 C CA . PHE A 1 112 ? -4.388 -10.486 11.312 1.00 94.50 112 PHE A CA 1
ATOM 907 C C . PHE A 1 112 ? -4.364 -11.524 10.185 1.00 94.50 112 PHE A C 1
ATOM 909 O O . PHE A 1 112 ? -5.040 -11.341 9.178 1.00 94.50 112 PHE A O 1
ATOM 916 N N . GLU A 1 113 ? -3.621 -12.618 10.392 1.00 96.06 113 GLU A N 1
ATOM 917 C CA . GLU A 1 113 ? -3.614 -13.816 9.541 1.00 96.06 113 GLU A CA 1
ATOM 918 C C . GLU A 1 113 ? -3.207 -13.561 8.077 1.00 96.06 113 GLU A C 1
ATOM 920 O O . GLU A 1 113 ? -3.577 -14.305 7.169 1.00 96.06 113 GLU A O 1
ATOM 925 N N . ASP A 1 114 ? -2.387 -12.537 7.831 1.00 96.19 114 ASP A N 1
ATOM 926 C CA . ASP A 1 114 ? -1.893 -12.235 6.489 1.00 96.19 114 ASP A CA 1
ATOM 927 C C . ASP A 1 114 ? -0.645 -13.055 6.159 1.00 96.19 114 ASP A C 1
ATOM 929 O O . ASP A 1 114 ? 0.505 -12.665 6.382 1.00 96.19 114 ASP A O 1
ATOM 933 N N . TYR A 1 115 ? -0.900 -14.234 5.597 1.00 95.62 115 TYR A N 1
ATOM 934 C CA . TYR A 1 115 ? 0.139 -15.159 5.168 1.00 95.62 115 TYR A CA 1
ATOM 935 C C . TYR A 1 115 ? 1.052 -14.577 4.079 1.00 95.62 115 TYR A C 1
ATOM 937 O O . TYR A 1 115 ? 2.250 -14.870 4.067 1.00 95.62 115 TYR A O 1
ATOM 945 N N . GLN A 1 116 ? 0.520 -13.731 3.189 1.00 96.38 116 GLN A N 1
ATOM 946 C CA . GLN A 1 116 ? 1.314 -13.119 2.122 1.00 96.38 116 GLN A CA 1
ATOM 947 C C . GLN A 1 116 ? 2.310 -12.118 2.706 1.00 96.38 116 GLN A C 1
ATOM 949 O O . GLN A 1 116 ? 3.490 -12.161 2.356 1.00 96.38 116 GLN A O 1
ATOM 954 N N . GLY A 1 117 ? 1.873 -11.301 3.667 1.00 96.69 117 GLY A N 1
ATOM 955 C CA . GLY A 1 117 ? 2.749 -10.410 4.426 1.00 96.69 117 GLY A CA 1
ATOM 956 C C . GLY A 1 117 ? 3.859 -11.158 5.173 1.00 96.69 117 GLY A C 1
ATOM 957 O O . GLY A 1 117 ? 5.026 -10.768 5.110 1.00 96.69 117 GLY A O 1
ATOM 958 N N . ILE A 1 118 ? 3.544 -12.294 5.809 1.00 96.75 118 ILE A N 1
ATOM 959 C CA . ILE A 1 118 ? 4.548 -13.139 6.487 1.00 96.75 118 ILE A CA 1
ATOM 960 C C . ILE A 1 118 ? 5.587 -13.675 5.491 1.00 96.75 118 ILE A C 1
ATOM 962 O O . ILE A 1 118 ? 6.792 -13.599 5.744 1.00 96.75 118 ILE A O 1
ATOM 966 N N . LEU A 1 119 ? 5.146 -14.223 4.353 1.00 97.12 119 LEU A N 1
ATOM 967 C CA . LEU A 1 119 ? 6.053 -14.714 3.311 1.00 97.12 119 LEU A CA 1
ATOM 968 C C . LEU A 1 119 ? 6.912 -13.593 2.722 1.00 97.12 119 LEU A C 1
ATOM 970 O O . LEU A 1 119 ? 8.098 -13.803 2.455 1.00 97.12 119 LEU A O 1
ATOM 974 N N . PHE A 1 120 ? 6.332 -12.409 2.547 1.00 97.12 120 PHE A N 1
ATOM 975 C CA . PHE A 1 120 ? 7.043 -11.235 2.070 1.00 97.12 120 PHE A CA 1
ATOM 976 C C . PHE A 1 120 ? 8.166 -10.833 3.033 1.00 97.12 120 PHE A C 1
ATOM 978 O O . PHE A 1 120 ? 9.315 -10.723 2.610 1.00 97.12 120 PHE A O 1
ATOM 985 N N . VAL A 1 121 ? 7.891 -10.748 4.340 1.00 97.31 121 VAL A N 1
ATOM 986 C CA . VAL A 1 121 ? 8.925 -10.468 5.352 1.00 97.31 121 VAL A CA 1
ATOM 987 C C . VAL A 1 121 ? 10.032 -11.526 5.343 1.00 97.31 121 VAL A C 1
ATOM 989 O O . VAL A 1 121 ? 11.213 -11.184 5.412 1.00 97.31 121 VAL A O 1
ATOM 992 N N . LYS A 1 122 ? 9.686 -12.813 5.213 1.00 96.19 122 LYS A N 1
ATOM 993 C CA . LYS A 1 122 ? 10.689 -13.885 5.103 1.00 96.19 122 LYS A CA 1
ATOM 994 C C . LYS A 1 122 ? 11.592 -13.705 3.885 1.00 96.19 122 LYS A C 1
ATOM 996 O O . LYS A 1 122 ? 12.796 -13.894 4.009 1.00 96.19 122 LYS A O 1
ATOM 1001 N N . ARG A 1 123 ? 11.036 -13.303 2.738 1.00 96.25 123 ARG A N 1
ATOM 1002 C CA . ARG A 1 123 ? 11.809 -13.002 1.525 1.00 96.25 123 ARG A CA 1
ATOM 1003 C C . ARG A 1 123 ? 12.731 -11.801 1.723 1.00 96.25 123 ARG A C 1
ATOM 1005 O O . ARG A 1 123 ? 13.893 -11.883 1.346 1.00 96.25 123 ARG A O 1
ATOM 1012 N N . LEU A 1 124 ? 12.245 -10.729 2.352 1.00 95.81 124 LEU A N 1
ATOM 1013 C CA . LEU A 1 124 ? 13.050 -9.535 2.637 1.00 95.81 124 LEU A CA 1
ATOM 1014 C C . LEU A 1 124 ? 14.277 -9.852 3.501 1.00 95.81 124 LEU A C 1
ATOM 1016 O O . LEU A 1 124 ? 15.357 -9.333 3.239 1.00 95.81 124 LEU A O 1
ATOM 1020 N N . ARG A 1 125 ? 14.138 -10.744 4.491 1.00 95.44 125 ARG A N 1
ATOM 1021 C CA . ARG A 1 125 ? 15.251 -11.172 5.358 1.00 95.44 125 ARG A CA 1
ATOM 1022 C C . ARG A 1 125 ? 16.358 -11.934 4.622 1.00 95.44 125 ARG A C 1
ATOM 1024 O O . ARG A 1 125 ? 17.464 -11.998 5.142 1.00 95.44 125 ARG A O 1
ATOM 1031 N N . LEU A 1 126 ? 16.066 -12.527 3.462 1.00 95.12 126 LEU A N 1
ATOM 1032 C CA . LEU A 1 126 ? 17.058 -13.229 2.635 1.00 95.12 126 LEU A CA 1
ATOM 1033 C C . LEU A 1 126 ? 17.884 -12.273 1.765 1.00 95.12 126 LEU A C 1
ATOM 1035 O O . LEU A 1 126 ? 18.831 -12.705 1.117 1.00 95.12 126 LEU A O 1
ATOM 1039 N N . LEU A 1 127 ? 17.506 -10.995 1.699 1.00 92.12 127 LEU A N 1
ATOM 1040 C CA . LEU A 1 127 ? 18.248 -9.990 0.952 1.00 92.12 127 LEU A CA 1
ATOM 1041 C C . LEU A 1 127 ? 19.364 -9.432 1.833 1.00 92.12 127 LEU A C 1
ATOM 1043 O O . LEU A 1 127 ? 19.085 -8.850 2.879 1.00 92.12 127 LEU A O 1
ATOM 1047 N N . ASP A 1 128 ? 20.605 -9.542 1.368 1.00 87.69 128 ASP A N 1
ATOM 1048 C CA . ASP A 1 128 ? 21.783 -9.043 2.094 1.00 87.69 128 ASP A CA 1
ATOM 1049 C C . ASP A 1 128 ? 21.935 -7.510 2.032 1.00 87.69 128 ASP A C 1
ATOM 1051 O O . ASP A 1 128 ? 22.662 -6.910 2.820 1.00 87.69 128 ASP A O 1
ATOM 1055 N N . ASP A 1 129 ? 21.249 -6.860 1.088 1.00 90.38 129 ASP A N 1
ATOM 1056 C CA . ASP A 1 129 ? 21.386 -5.432 0.805 1.00 90.38 129 ASP A CA 1
ATOM 1057 C C . ASP A 1 129 ? 20.177 -4.639 1.316 1.00 90.38 129 ASP A C 1
ATOM 1059 O O . ASP A 1 129 ? 19.032 -4.858 0.904 1.00 90.38 129 ASP A O 1
ATOM 1063 N N . ARG A 1 130 ? 20.449 -3.659 2.182 1.00 92.88 130 ARG A N 1
ATOM 1064 C CA . ARG A 1 130 ? 19.435 -2.784 2.777 1.00 92.88 130 ARG A CA 1
ATOM 1065 C C . ARG A 1 130 ? 18.714 -1.920 1.740 1.00 92.88 130 ARG A C 1
ATOM 1067 O O . ARG A 1 130 ? 17.533 -1.635 1.920 1.00 92.88 130 ARG A O 1
ATOM 1074 N N . VAL A 1 131 ? 19.379 -1.503 0.663 1.00 92.56 131 VAL A N 1
ATOM 1075 C CA . VAL A 1 131 ? 18.740 -0.732 -0.414 1.00 92.56 131 VAL A CA 1
ATOM 1076 C C . VAL A 1 131 ? 17.791 -1.623 -1.208 1.00 92.56 131 VAL A C 1
ATOM 1078 O O . VAL A 1 131 ? 16.668 -1.210 -1.485 1.00 92.56 131 VAL A O 1
ATOM 1081 N N . LYS A 1 132 ? 18.166 -2.882 -1.472 1.00 91.75 132 LYS A N 1
ATOM 1082 C CA . LYS A 1 132 ? 17.250 -3.858 -2.092 1.00 91.75 132 LYS A CA 1
ATOM 1083 C C . LYS A 1 132 ? 16.040 -4.142 -1.210 1.00 91.75 132 LYS A C 1
ATOM 1085 O O . LYS A 1 132 ? 14.928 -4.196 -1.718 1.00 91.75 132 LYS A O 1
ATOM 1090 N N . GLN A 1 133 ? 16.234 -4.267 0.104 1.00 95.19 133 GLN A N 1
ATOM 1091 C CA . GLN A 1 133 ? 15.120 -4.407 1.045 1.00 95.19 133 GLN A CA 1
ATOM 1092 C C . GLN A 1 133 ? 14.168 -3.205 0.976 1.00 95.19 133 GLN A C 1
ATOM 1094 O O . GLN A 1 133 ? 12.959 -3.398 0.872 1.00 95.19 133 GLN A O 1
ATOM 1099 N N . LYS A 1 134 ? 14.695 -1.971 0.977 1.00 95.88 134 LYS A N 1
ATOM 1100 C CA . LYS A 1 134 ? 13.876 -0.759 0.804 1.00 95.88 134 LYS A CA 1
ATOM 1101 C C . LYS A 1 134 ? 13.143 -0.743 -0.534 1.00 95.88 134 LYS A C 1
ATOM 1103 O O . LYS A 1 134 ? 11.968 -0.402 -0.562 1.00 95.88 134 LYS A O 1
ATOM 1108 N N . ALA A 1 135 ? 13.812 -1.136 -1.614 1.00 94.81 135 ALA A N 1
ATOM 1109 C CA . ALA A 1 135 ? 13.228 -1.187 -2.949 1.00 94.81 135 ALA A CA 1
ATOM 1110 C C . ALA A 1 135 ? 12.056 -2.180 -3.009 1.00 94.81 135 ALA A C 1
ATOM 1112 O O . ALA A 1 135 ? 10.982 -1.839 -3.490 1.00 94.81 135 ALA A O 1
ATOM 1113 N N . GLU A 1 136 ? 12.208 -3.375 -2.441 1.00 94.31 136 GLU A N 1
ATOM 1114 C CA . GLU A 1 136 ? 11.119 -4.355 -2.355 1.00 94.31 136 GLU A CA 1
ATOM 1115 C C . GLU A 1 136 ? 9.967 -3.866 -1.460 1.00 94.31 136 GLU A C 1
ATOM 1117 O O . GLU A 1 136 ? 8.800 -4.061 -1.797 1.00 94.31 136 GLU A O 1
ATOM 1122 N N . VAL A 1 137 ? 10.258 -3.178 -0.348 1.00 96.75 137 VAL A N 1
ATOM 1123 C CA . VAL A 1 137 ? 9.225 -2.549 0.496 1.00 96.75 137 VAL A CA 1
ATOM 1124 C C . VAL A 1 137 ? 8.484 -1.442 -0.264 1.00 96.75 137 VAL A C 1
ATOM 1126 O O . VAL A 1 137 ? 7.256 -1.396 -0.235 1.00 96.75 137 VAL A O 1
ATOM 1129 N N . ALA A 1 138 ? 9.183 -0.582 -1.003 1.00 96.25 138 ALA A N 1
ATOM 1130 C CA . ALA A 1 138 ? 8.551 0.432 -1.846 1.00 96.25 138 ALA A CA 1
ATOM 1131 C C . ALA A 1 138 ? 7.699 -0.208 -2.962 1.00 96.25 138 ALA A C 1
ATOM 1133 O O . ALA A 1 138 ? 6.593 0.263 -3.241 1.00 96.25 138 ALA A O 1
ATOM 1134 N N . ALA A 1 139 ? 8.150 -1.329 -3.537 1.00 94.38 139 ALA A N 1
ATOM 1135 C CA . ALA A 1 139 ? 7.386 -2.102 -4.516 1.00 94.38 139 ALA A CA 1
ATOM 1136 C C . ALA A 1 139 ? 6.105 -2.691 -3.905 1.00 94.38 139 ALA A C 1
ATOM 1138 O O . ALA A 1 139 ? 5.050 -2.643 -4.537 1.00 94.38 139 ALA A O 1
ATOM 1139 N N . TYR A 1 140 ? 6.167 -3.174 -2.660 1.00 94.81 140 TYR A N 1
ATOM 1140 C CA . TYR A 1 140 ? 4.996 -3.630 -1.904 1.00 94.81 140 TYR A CA 1
ATOM 1141 C C . TYR A 1 140 ? 3.940 -2.522 -1.748 1.00 94.81 140 TYR A C 1
ATOM 1143 O O . TYR A 1 140 ? 2.747 -2.782 -1.896 1.00 94.81 140 TYR A O 1
ATOM 1151 N N . PHE A 1 141 ? 4.369 -1.273 -1.545 1.00 95.25 141 PHE A N 1
ATOM 1152 C CA . PHE A 1 141 ? 3.488 -0.098 -1.496 1.00 95.25 141 PHE A CA 1
ATOM 1153 C C . PHE A 1 141 ? 3.132 0.493 -2.869 1.00 95.25 141 PHE A C 1
ATOM 1155 O O . PHE A 1 141 ? 2.534 1.567 -2.928 1.00 95.25 141 PHE A O 1
ATOM 1162 N N . GLN A 1 142 ? 3.478 -0.187 -3.968 1.00 95.00 142 GLN A N 1
ATOM 1163 C CA . GLN A 1 142 ? 3.243 0.263 -5.347 1.00 95.00 142 GLN A CA 1
ATOM 1164 C C . GLN A 1 142 ? 3.910 1.610 -5.685 1.00 95.00 142 GLN A C 1
ATOM 1166 O O . GLN A 1 142 ? 3.498 2.312 -6.608 1.00 95.00 142 GLN A O 1
ATOM 1171 N N . ARG A 1 143 ? 4.977 1.978 -4.964 1.00 95.50 143 ARG A N 1
ATOM 1172 C CA . ARG A 1 143 ? 5.755 3.207 -5.188 1.00 95.50 143 ARG A CA 1
ATOM 1173 C C . ARG A 1 143 ? 6.846 2.968 -6.233 1.00 95.50 143 ARG A C 1
ATOM 1175 O O . ARG A 1 143 ? 8.026 3.143 -5.962 1.00 95.50 143 ARG A O 1
ATOM 1182 N N . PHE A 1 144 ? 6.470 2.527 -7.432 1.00 93.88 144 PHE A N 1
ATOM 1183 C CA . PHE A 1 144 ? 7.423 2.018 -8.434 1.00 93.88 144 PHE A CA 1
ATOM 1184 C C . PHE A 1 144 ? 8.472 3.039 -8.900 1.00 93.88 144 PHE A C 1
ATOM 1186 O O . PHE A 1 144 ? 9.592 2.654 -9.232 1.00 93.88 144 PHE A O 1
ATOM 1193 N N . ASP A 1 145 ? 8.146 4.331 -8.874 1.00 93.44 145 ASP A N 1
ATOM 1194 C CA . ASP A 1 145 ? 9.111 5.392 -9.178 1.00 93.44 145 ASP A CA 1
ATOM 1195 C C . ASP A 1 145 ? 10.228 5.477 -8.123 1.00 93.44 145 ASP A C 1
ATOM 1197 O O . ASP A 1 145 ? 11.392 5.672 -8.473 1.00 93.44 145 ASP A O 1
ATOM 1201 N N . GLU A 1 146 ? 9.894 5.260 -6.846 1.00 94.88 146 GLU A N 1
ATOM 1202 C CA . GLU A 1 146 ? 10.864 5.180 -5.746 1.00 94.88 146 GLU A CA 1
ATOM 1203 C C . GLU A 1 146 ? 11.746 3.933 -5.892 1.00 94.88 146 GLU A C 1
ATOM 1205 O O . GLU A 1 146 ? 12.965 4.017 -5.760 1.00 94.88 146 GLU A O 1
ATOM 1210 N N . VAL A 1 147 ? 11.155 2.788 -6.249 1.00 95.31 147 VAL A N 1
ATOM 1211 C CA . VAL A 1 147 ? 11.895 1.538 -6.501 1.00 95.31 147 VAL A CA 1
ATOM 1212 C C . VAL A 1 147 ? 12.926 1.720 -7.616 1.00 95.31 147 VAL A C 1
ATOM 1214 O O . VAL A 1 147 ? 14.079 1.319 -7.478 1.00 95.31 147 VAL A O 1
ATOM 1217 N N . GLU A 1 148 ? 12.527 2.354 -8.721 1.00 93.19 148 GLU A N 1
ATOM 1218 C CA . GLU A 1 148 ? 13.416 2.643 -9.846 1.00 93.19 148 GLU A CA 1
ATOM 1219 C C . GLU A 1 148 ? 14.581 3.554 -9.434 1.00 93.19 148 GLU A C 1
ATOM 1221 O O . GLU A 1 148 ? 15.716 3.320 -9.855 1.00 93.19 148 GLU A O 1
ATOM 1226 N N . ALA A 1 149 ? 14.319 4.576 -8.612 1.00 94.00 149 ALA A N 1
ATOM 1227 C CA . ALA A 1 149 ? 15.361 5.445 -8.074 1.00 94.00 149 ALA A CA 1
ATOM 1228 C C . ALA A 1 149 ? 16.350 4.654 -7.204 1.00 94.00 149 ALA A C 1
ATOM 1230 O O . ALA A 1 149 ? 17.552 4.714 -7.455 1.00 94.00 149 ALA A O 1
ATOM 1231 N N . LEU A 1 150 ? 15.852 3.829 -6.278 1.00 93.94 150 LEU A N 1
ATOM 1232 C CA . LEU A 1 150 ? 16.680 2.990 -5.406 1.00 93.94 150 LEU A CA 1
ATOM 1233 C C . LEU A 1 150 ? 17.538 1.990 -6.196 1.00 93.94 150 LEU A C 1
ATOM 1235 O O . LEU A 1 150 ? 18.709 1.793 -5.881 1.00 93.94 150 LEU A O 1
ATOM 1239 N N . TYR A 1 151 ? 16.997 1.373 -7.250 1.00 92.56 151 TYR A N 1
ATOM 1240 C CA . TYR A 1 151 ? 17.776 0.472 -8.106 1.00 92.56 151 TYR A CA 1
ATOM 1241 C C . TYR A 1 151 ? 18.839 1.195 -8.936 1.00 92.56 151 TYR A C 1
ATOM 1243 O O . TYR A 1 151 ? 19.904 0.626 -9.180 1.00 92.56 151 TYR A O 1
ATOM 1251 N N . ARG A 1 152 ? 18.594 2.444 -9.347 1.00 89.88 152 ARG A N 1
ATOM 1252 C CA . ARG A 1 152 ? 19.630 3.269 -9.984 1.00 89.88 152 ARG A CA 1
ATOM 1253 C C . ARG A 1 152 ? 20.732 3.667 -9.010 1.00 89.88 152 ARG A C 1
ATOM 1255 O O . ARG A 1 152 ? 21.881 3.681 -9.422 1.00 89.88 152 ARG A O 1
ATOM 1262 N N . GLU A 1 153 ? 20.402 3.959 -7.753 1.00 90.06 153 GLU A N 1
ATOM 1263 C CA . GLU A 1 153 ? 21.393 4.321 -6.726 1.00 90.06 153 GLU A CA 1
ATOM 1264 C C . GLU A 1 153 ? 22.420 3.210 -6.470 1.00 90.06 153 GLU A C 1
ATOM 1266 O O . GLU A 1 153 ? 23.568 3.502 -6.154 1.00 90.06 153 GLU A O 1
ATOM 1271 N N . ILE A 1 154 ? 22.030 1.942 -6.634 1.00 90.50 154 ILE A N 1
ATOM 1272 C CA . ILE A 1 154 ? 22.931 0.782 -6.510 1.00 90.50 154 ILE A CA 1
ATOM 1273 C C . ILE A 1 154 ? 23.507 0.312 -7.854 1.00 90.50 154 ILE A C 1
ATOM 1275 O O . ILE A 1 154 ? 23.972 -0.824 -7.954 1.00 90.50 154 ILE A O 1
ATOM 1279 N N . ASP A 1 155 ? 23.411 1.134 -8.904 1.00 87.31 155 ASP A N 1
ATOM 1280 C CA . ASP A 1 155 ? 23.841 0.829 -10.276 1.00 87.31 155 ASP A CA 1
ATOM 1281 C C . ASP A 1 155 ? 23.213 -0.451 -10.876 1.00 87.31 155 ASP A C 1
ATOM 1283 O O . ASP A 1 155 ? 23.684 -1.006 -11.871 1.00 87.31 155 ASP A O 1
ATOM 1287 N N . ARG A 1 156 ? 22.083 -0.916 -10.322 1.00 88.62 156 ARG A N 1
ATOM 1288 C CA . ARG A 1 156 ? 21.326 -2.089 -10.796 1.00 88.62 156 ARG A CA 1
ATOM 1289 C C . ARG A 1 156 ? 20.200 -1.689 -11.734 1.00 88.62 156 ARG A C 1
ATOM 1291 O O . ARG A 1 156 ? 19.016 -1.944 -11.506 1.00 88.62 156 ARG A O 1
ATOM 1298 N N . LYS A 1 157 ? 20.591 -1.064 -12.842 1.00 89.12 157 LYS A N 1
ATOM 1299 C CA . LYS A 1 157 ? 19.677 -0.656 -13.918 1.00 89.12 157 LYS A CA 1
ATOM 1300 C C . LYS A 1 157 ? 18.906 -1.836 -14.524 1.00 89.12 157 LYS A C 1
ATOM 1302 O O . LYS A 1 157 ? 17.771 -1.664 -14.957 1.00 89.12 157 LYS A O 1
ATOM 1307 N N . ASP A 1 158 ? 19.502 -3.023 -14.527 1.00 90.25 158 ASP A N 1
ATOM 1308 C CA . ASP A 1 158 ? 18.875 -4.278 -14.945 1.00 90.25 158 ASP A CA 1
ATOM 1309 C C . ASP A 1 158 ? 17.616 -4.603 -14.123 1.00 90.25 158 ASP A C 1
ATOM 1311 O O . ASP A 1 158 ? 16.573 -4.904 -14.700 1.00 90.25 158 ASP A O 1
ATOM 1315 N N . LEU A 1 159 ? 17.673 -4.448 -12.795 1.00 90.69 159 LEU A N 1
ATOM 1316 C CA . LEU A 1 159 ? 16.524 -4.667 -11.907 1.00 90.69 159 LEU A CA 1
ATOM 1317 C C . LEU A 1 159 ? 15.421 -3.623 -12.123 1.00 90.69 159 LEU A C 1
ATOM 1319 O O . LEU A 1 159 ? 14.237 -3.953 -12.092 1.00 90.69 159 LEU A O 1
ATOM 1323 N N . ALA A 1 160 ? 15.800 -2.370 -12.389 1.00 91.25 160 ALA A N 1
ATOM 1324 C CA . ALA A 1 160 ? 14.853 -1.307 -12.723 1.00 91.25 160 ALA A CA 1
ATOM 1325 C C . ALA A 1 160 ? 14.112 -1.574 -14.042 1.00 91.25 160 ALA A C 1
ATOM 1327 O O . ALA A 1 160 ? 12.908 -1.333 -14.140 1.00 91.25 160 ALA A O 1
ATOM 1328 N N . ILE A 1 161 ? 14.821 -2.090 -15.047 1.00 91.75 161 ILE A N 1
ATOM 1329 C CA . ILE A 1 161 ? 14.232 -2.490 -16.327 1.00 91.75 161 ILE A CA 1
ATOM 1330 C C . ILE A 1 161 ? 13.277 -3.669 -16.125 1.00 91.75 161 ILE A C 1
ATOM 1332 O O . ILE A 1 161 ? 12.127 -3.584 -16.551 1.00 91.75 161 ILE A O 1
ATOM 1336 N N . ASP A 1 162 ? 13.718 -4.729 -15.444 1.00 91.44 162 ASP A N 1
ATOM 1337 C CA . ASP A 1 162 ? 12.899 -5.919 -15.185 1.00 91.44 162 ASP A CA 1
ATOM 1338 C C . ASP A 1 162 ? 11.610 -5.583 -14.413 1.00 91.44 162 ASP A C 1
ATOM 1340 O O . ASP A 1 162 ? 10.528 -6.068 -14.749 1.00 91.44 162 ASP A O 1
ATOM 1344 N N . LEU A 1 163 ? 11.688 -4.674 -13.435 1.00 92.44 163 LEU A N 1
ATOM 1345 C CA . LEU A 1 163 ? 10.512 -4.150 -12.741 1.00 92.44 163 LEU A CA 1
ATOM 1346 C C . LEU A 1 163 ? 9.516 -3.503 -13.716 1.00 92.44 163 LEU A C 1
ATOM 1348 O O . LEU A 1 163 ? 8.328 -3.816 -13.677 1.00 92.44 163 LEU A O 1
ATOM 1352 N N . ARG A 1 164 ? 9.978 -2.606 -14.597 1.00 92.81 164 ARG A N 1
ATOM 1353 C CA . ARG A 1 164 ? 9.102 -1.900 -15.551 1.00 92.81 164 ARG A CA 1
ATOM 1354 C C . ARG A 1 164 ? 8.512 -2.830 -16.605 1.00 92.81 164 ARG A C 1
ATOM 1356 O O . ARG A 1 164 ? 7.350 -2.654 -16.966 1.00 92.81 164 ARG A O 1
ATOM 1363 N N . VAL A 1 165 ? 9.266 -3.843 -17.029 1.00 91.88 165 VAL A N 1
ATOM 1364 C CA . VAL A 1 165 ? 8.769 -4.921 -17.894 1.00 91.88 165 VAL A CA 1
ATOM 1365 C C . VAL A 1 165 ? 7.626 -5.669 -17.205 1.00 91.88 165 VAL A C 1
ATOM 1367 O O . VAL A 1 165 ? 6.557 -5.815 -17.792 1.00 91.88 165 VAL A O 1
ATOM 1370 N N . ARG A 1 166 ? 7.795 -6.068 -15.936 1.00 91.56 166 ARG A N 1
ATOM 1371 C CA . ARG A 1 166 ? 6.739 -6.744 -15.157 1.00 91.56 166 ARG A CA 1
ATOM 1372 C C . ARG A 1 166 ? 5.489 -5.884 -14.947 1.00 91.56 166 ARG A C 1
ATOM 1374 O O . ARG A 1 166 ? 4.395 -6.432 -14.842 1.00 91.56 166 ARG A O 1
ATOM 1381 N N . LEU A 1 167 ? 5.635 -4.560 -14.905 1.00 91.25 167 LEU A N 1
ATOM 1382 C CA . LEU A 1 167 ? 4.514 -3.614 -14.824 1.00 91.25 167 LEU A CA 1
ATOM 1383 C C . LEU A 1 167 ? 3.838 -3.344 -16.178 1.00 91.25 167 LEU A C 1
ATOM 1385 O O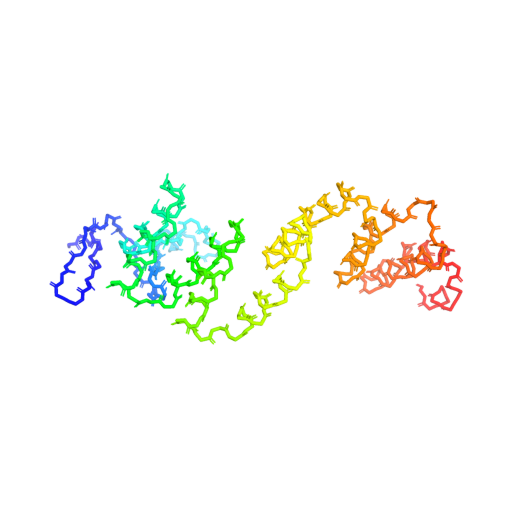 . LEU A 1 167 ? 2.782 -2.716 -16.205 1.00 91.25 167 LEU A O 1
ATOM 1389 N N . GLY A 1 168 ? 4.436 -3.781 -17.292 1.00 90.75 168 GLY A N 1
ATOM 1390 C CA . GLY A 1 168 ? 3.972 -3.454 -18.642 1.00 90.75 168 GLY A CA 1
ATOM 1391 C C . GLY A 1 168 ? 4.193 -1.988 -19.033 1.00 90.75 168 GLY A C 1
ATOM 1392 O O . GLY A 1 168 ? 3.597 -1.504 -19.995 1.00 90.75 168 GLY A O 1
ATOM 1393 N N . ASP A 1 169 ? 5.043 -1.261 -18.305 1.00 92.00 169 ASP A N 1
ATOM 1394 C CA . ASP A 1 169 ? 5.368 0.142 -18.578 1.00 92.00 169 ASP A CA 1
ATOM 1395 C C . ASP A 1 169 ? 6.459 0.238 -19.656 1.00 92.00 169 ASP A C 1
ATOM 1397 O O . ASP A 1 169 ? 7.601 0.642 -19.418 1.00 92.00 169 ASP A O 1
ATOM 1401 N N . TRP A 1 170 ? 6.106 -0.185 -20.872 1.00 91.25 170 TRP A N 1
ATOM 1402 C CA . TRP A 1 170 ? 7.035 -0.299 -21.998 1.00 91.25 170 TRP A CA 1
ATOM 1403 C C . TRP A 1 170 ? 7.630 1.045 -22.428 1.00 91.25 170 TRP A C 1
ATOM 1405 O O . TRP A 1 170 ? 8.781 1.107 -22.860 1.00 91.25 170 TRP A O 1
ATOM 1415 N N . PHE A 1 171 ? 6.893 2.144 -22.244 1.00 91.25 171 PHE A N 1
ATOM 1416 C CA . PHE A 1 171 ? 7.420 3.487 -22.489 1.00 91.25 171 PHE A CA 1
ATOM 1417 C C . PHE A 1 171 ? 8.597 3.794 -21.563 1.00 91.25 171 PHE A C 1
ATOM 1419 O O . PHE A 1 171 ? 9.632 4.289 -22.025 1.00 91.25 171 PHE A O 1
ATOM 1426 N N . ARG A 1 172 ? 8.476 3.468 -20.270 1.00 90.62 172 ARG A N 1
ATOM 1427 C CA . ARG A 1 172 ? 9.576 3.652 -19.325 1.00 90.62 172 ARG A CA 1
ATOM 1428 C C . ARG A 1 172 ? 10.710 2.661 -19.562 1.00 90.62 172 ARG A C 1
ATOM 1430 O O . ARG A 1 172 ? 11.868 3.063 -19.456 1.00 90.62 172 ARG A O 1
ATOM 1437 N N . VAL A 1 173 ? 10.408 1.421 -19.965 1.00 91.38 173 VAL A N 1
ATOM 1438 C CA . VAL A 1 173 ? 11.423 0.427 -20.369 1.00 91.38 173 VAL A CA 1
ATOM 1439 C C . VAL A 1 173 ? 12.326 0.981 -21.467 1.00 91.38 173 VAL A C 1
ATOM 1441 O O . VAL A 1 173 ? 13.538 0.893 -21.330 1.00 91.38 173 VAL A O 1
ATOM 1444 N N . ILE A 1 174 ? 11.785 1.618 -22.508 1.00 89.88 174 ILE A N 1
ATOM 1445 C CA . ILE A 1 174 ? 12.598 2.180 -23.604 1.00 89.88 174 ILE A CA 1
ATOM 1446 C C . ILE A 1 174 ? 13.469 3.343 -23.136 1.00 89.88 174 ILE A C 1
ATOM 1448 O O . ILE A 1 174 ? 14.635 3.437 -23.519 1.00 89.88 174 ILE A O 1
ATOM 1452 N N . GLN A 1 175 ? 12.926 4.226 -22.294 1.00 89.00 175 GLN A N 1
ATOM 1453 C CA . GLN A 1 175 ? 13.698 5.331 -21.718 1.00 89.00 175 GLN A CA 1
ATOM 1454 C C . GLN A 1 175 ? 14.863 4.813 -20.871 1.00 89.00 175 GLN A C 1
ATOM 1456 O O . GLN A 1 175 ? 15.958 5.369 -20.911 1.00 89.00 175 GLN A O 1
ATOM 1461 N N . LEU A 1 176 ? 14.638 3.729 -20.124 1.00 86.38 176 LEU A N 1
ATOM 1462 C CA . LEU A 1 176 ? 15.683 3.058 -19.364 1.00 86.38 176 LEU A CA 1
ATOM 1463 C C . LEU A 1 176 ? 16.664 2.336 -20.289 1.00 86.38 176 LEU A C 1
ATOM 1465 O O . LEU A 1 176 ? 17.866 2.488 -20.127 1.00 86.38 176 LEU A O 1
ATOM 1469 N N . ALA A 1 177 ? 16.195 1.590 -21.280 1.00 85.56 177 ALA A N 1
ATOM 1470 C CA . ALA A 1 177 ? 17.014 0.756 -22.153 1.00 85.56 177 ALA A CA 1
ATOM 1471 C C . ALA A 1 177 ? 17.738 1.530 -23.273 1.00 85.56 177 ALA A C 1
ATOM 1473 O O . ALA A 1 177 ? 18.403 0.907 -24.096 1.00 85.56 177 ALA A O 1
ATOM 1474 N N . HIS A 1 178 ? 17.649 2.866 -23.319 1.00 73.94 178 HIS A N 1
ATOM 1475 C CA . HIS A 1 178 ? 18.313 3.674 -24.344 1.00 73.94 178 HIS A CA 1
ATOM 1476 C C . HIS A 1 178 ? 19.834 3.411 -24.362 1.00 73.94 178 HIS A C 1
ATOM 1478 O O . HIS A 1 178 ? 20.509 3.606 -23.348 1.00 73.94 178 HIS A O 1
ATOM 1484 N N . GLY A 1 179 ? 20.350 2.929 -25.501 1.00 67.44 179 GLY A N 1
ATOM 1485 C CA . GLY A 1 179 ? 21.748 2.500 -25.674 1.00 67.44 179 GLY A CA 1
ATOM 1486 C C . GLY A 1 179 ? 22.089 1.108 -25.114 1.00 67.44 179 GLY A C 1
ATOM 1487 O O . GLY A 1 179 ? 23.264 0.814 -24.920 1.00 67.44 179 GLY A O 1
ATOM 1488 N N . GLY A 1 180 ? 21.082 0.287 -24.794 1.00 70.50 180 GLY A N 1
ATOM 1489 C CA . GLY A 1 180 ? 21.220 -1.067 -24.248 1.00 70.50 180 GLY A CA 1
ATOM 1490 C C . GLY A 1 180 ? 20.838 -2.182 -25.230 1.00 70.50 180 GLY A C 1
ATOM 1491 O O . GLY A 1 180 ? 21.000 -2.043 -26.436 1.00 70.50 180 GLY A O 1
ATOM 1492 N N . ASN A 1 181 ? 20.342 -3.299 -24.685 1.00 79.69 181 ASN A N 1
ATOM 1493 C CA . ASN A 1 181 ? 20.015 -4.528 -25.416 1.00 79.69 181 ASN A CA 1
ATOM 1494 C C . ASN A 1 181 ? 18.960 -4.298 -26.522 1.00 79.69 181 ASN A C 1
ATOM 1496 O O . ASN A 1 181 ? 17.827 -3.908 -26.225 1.00 79.69 181 ASN A O 1
ATOM 1500 N N . GLU A 1 182 ? 19.332 -4.566 -27.776 1.00 82.94 182 GLU A N 1
ATOM 1501 C CA . GLU A 1 182 ? 18.480 -4.375 -28.957 1.00 82.94 182 GLU A CA 1
ATOM 1502 C C . GLU A 1 182 ? 17.232 -5.267 -28.926 1.00 82.94 182 GLU A C 1
ATOM 1504 O O . GLU A 1 182 ? 16.143 -4.778 -29.228 1.00 82.94 182 GLU A O 1
ATOM 1509 N N . ASP A 1 183 ? 17.348 -6.511 -28.449 1.00 87.00 183 ASP A N 1
ATOM 1510 C CA . ASP A 1 183 ? 16.222 -7.454 -28.360 1.00 87.00 183 ASP A CA 1
ATOM 1511 C C . ASP A 1 183 ? 15.115 -6.921 -27.439 1.00 87.00 183 ASP A C 1
ATOM 1513 O O . ASP A 1 183 ? 13.922 -6.966 -27.751 1.00 87.00 183 ASP A O 1
ATOM 1517 N N . LEU A 1 184 ? 15.515 -6.349 -26.300 1.00 87.88 184 LEU A N 1
ATOM 1518 C CA . LEU A 1 184 ? 14.588 -5.760 -25.337 1.00 87.88 184 LEU A CA 1
ATOM 1519 C C . LEU A 1 184 ? 13.905 -4.516 -25.916 1.00 87.88 184 LEU A C 1
ATOM 1521 O O . LEU A 1 184 ? 12.714 -4.301 -25.693 1.00 87.88 184 LEU A O 1
ATOM 1525 N N . LEU A 1 185 ? 14.650 -3.688 -26.653 1.00 88.62 185 LEU A N 1
ATOM 1526 C CA . LEU A 1 185 ? 14.085 -2.521 -27.326 1.00 88.62 185 LEU A CA 1
ATOM 1527 C C . LEU A 1 185 ? 13.075 -2.952 -28.390 1.00 88.62 185 LEU A C 1
ATOM 1529 O O . LEU A 1 185 ? 11.994 -2.372 -28.461 1.00 88.62 185 LEU A O 1
ATOM 1533 N N . GLN A 1 186 ? 13.385 -3.989 -29.166 1.00 89.62 186 GLN A N 1
ATOM 1534 C CA . GLN A 1 186 ? 12.486 -4.543 -30.174 1.00 89.62 186 GLN A CA 1
ATOM 1535 C C . GLN A 1 186 ? 11.183 -5.064 -29.554 1.00 89.62 186 GLN A C 1
ATOM 1537 O O . GLN A 1 186 ? 10.086 -4.754 -30.036 1.00 89.62 186 GLN A O 1
ATOM 1542 N N . GLN A 1 187 ? 11.295 -5.801 -28.447 1.00 90.56 187 GLN A N 1
ATOM 1543 C CA . GLN A 1 187 ? 10.147 -6.283 -27.686 1.00 90.56 187 GLN A CA 1
ATOM 1544 C C . GLN A 1 187 ? 9.307 -5.120 -27.144 1.00 90.56 187 GLN A C 1
ATOM 1546 O O . GLN A 1 187 ? 8.086 -5.111 -27.303 1.00 90.56 187 GLN A O 1
ATOM 1551 N N . ALA A 1 188 ? 9.948 -4.111 -26.551 1.00 91.62 188 ALA A N 1
ATOM 1552 C CA . ALA A 1 188 ? 9.254 -2.958 -25.993 1.00 91.62 188 ALA A CA 1
ATOM 1553 C C . ALA A 1 188 ? 8.551 -2.123 -27.076 1.00 91.62 188 ALA A C 1
ATOM 1555 O O . ALA A 1 188 ? 7.418 -1.688 -26.874 1.00 91.62 188 ALA A O 1
ATOM 1556 N N . TRP A 1 189 ? 9.177 -1.929 -28.243 1.00 91.38 189 TRP A N 1
ATOM 1557 C CA . TRP A 1 189 ? 8.541 -1.255 -29.377 1.00 91.38 189 TRP A CA 1
ATOM 1558 C C . TRP A 1 189 ? 7.331 -2.032 -29.902 1.00 91.38 189 TRP A C 1
ATOM 1560 O O . TRP A 1 189 ? 6.301 -1.411 -30.162 1.00 91.38 189 TRP A O 1
ATOM 1570 N N . SER A 1 190 ? 7.425 -3.363 -30.004 1.00 91.62 190 SER A N 1
ATOM 1571 C CA . SER A 1 190 ? 6.289 -4.208 -30.404 1.00 91.62 190 SER A CA 1
ATOM 1572 C C . SER A 1 190 ? 5.123 -4.069 -29.426 1.00 91.62 190 SER A C 1
ATOM 1574 O O . SER A 1 190 ? 4.013 -3.770 -29.848 1.00 91.62 190 SER A O 1
ATOM 1576 N N . ALA A 1 191 ? 5.388 -4.161 -28.120 1.00 92.06 191 ALA A N 1
ATOM 1577 C CA . ALA A 1 191 ? 4.350 -4.065 -27.097 1.00 92.06 191 ALA A CA 1
ATOM 1578 C C . ALA A 1 191 ? 3.676 -2.677 -27.036 1.00 92.06 191 ALA A C 1
ATOM 1580 O O . ALA A 1 191 ? 2.487 -2.562 -26.737 1.00 92.06 191 ALA A O 1
ATOM 1581 N N . ILE A 1 192 ? 4.410 -1.600 -27.347 1.00 91.62 192 ILE A N 1
ATOM 1582 C CA . ILE A 1 192 ? 3.814 -0.263 -27.518 1.00 91.62 192 ILE A CA 1
ATOM 1583 C C . ILE A 1 192 ? 2.944 -0.211 -28.778 1.00 91.62 192 ILE A C 1
ATOM 1585 O O . ILE A 1 192 ? 1.896 0.437 -28.761 1.00 91.62 192 ILE A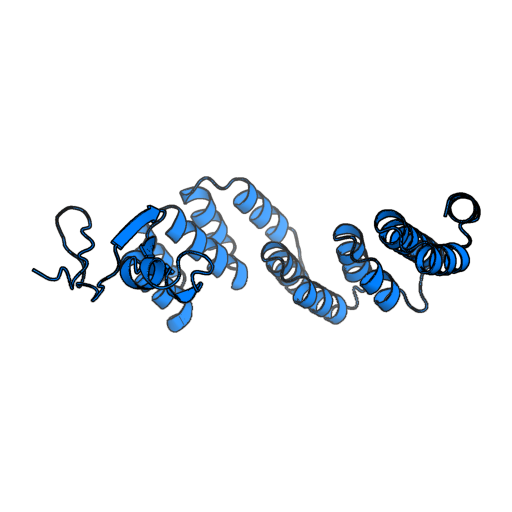 O 1
ATOM 1589 N N . GLY A 1 193 ? 3.367 -0.872 -29.858 1.00 91.56 193 GLY A N 1
ATOM 1590 C CA . GLY A 1 193 ? 2.557 -1.052 -31.062 1.00 91.56 193 GLY A CA 1
ATOM 1591 C C . GLY A 1 193 ? 1.214 -1.702 -30.736 1.00 91.56 193 GLY A C 1
ATOM 1592 O O . GLY A 1 193 ? 0.179 -1.099 -31.024 1.00 91.56 193 GLY A O 1
ATOM 1593 N N . ASP A 1 194 ? 1.240 -2.831 -30.020 1.00 91.88 194 ASP A N 1
ATOM 1594 C CA . ASP A 1 194 ? 0.044 -3.568 -29.580 1.00 91.88 194 ASP A CA 1
ATOM 1595 C C . ASP A 1 194 ? -0.888 -2.674 -28.750 1.00 91.88 194 ASP A C 1
ATOM 1597 O O . ASP A 1 194 ? -2.077 -2.552 -29.033 1.00 91.88 194 ASP A O 1
ATOM 1601 N N . TYR A 1 195 ? -0.331 -1.916 -27.801 1.00 92.12 195 TYR A N 1
ATOM 1602 C CA . TYR A 1 195 ? -1.085 -0.959 -26.986 1.00 92.12 195 TYR A CA 1
ATOM 1603 C C . TYR A 1 195 ? -1.820 0.124 -27.801 1.00 92.12 195 TYR A C 1
ATOM 1605 O O . TYR A 1 195 ? -2.890 0.601 -27.399 1.00 92.12 195 TYR A O 1
ATOM 1613 N N . TYR A 1 196 ? -1.247 0.570 -28.923 1.00 91.75 196 TYR A N 1
ATOM 1614 C CA . TYR A 1 196 ? -1.908 1.518 -29.822 1.00 91.75 196 TYR A CA 1
ATOM 1615 C C . TYR A 1 196 ? -2.917 0.835 -30.749 1.00 91.75 196 TYR A C 1
ATOM 1617 O O . TYR A 1 196 ? -3.983 1.417 -30.984 1.00 91.75 196 TYR A O 1
ATOM 1625 N N . ALA A 1 197 ? -2.609 -0.368 -31.236 1.00 91.38 197 ALA A N 1
ATOM 1626 C CA . ALA A 1 197 ? -3.493 -1.177 -32.072 1.00 91.38 197 ALA A CA 1
ATOM 1627 C C . ALA A 1 197 ? -4.794 -1.523 -31.330 1.00 91.38 197 ALA A C 1
ATOM 1629 O O . ALA A 1 197 ? -5.879 -1.226 -31.830 1.00 91.38 197 ALA A O 1
ATOM 1630 N N . ASP A 1 198 ? -4.698 -1.968 -30.072 1.00 91.88 198 ASP A N 1
ATOM 1631 C CA . ASP A 1 198 ? -5.841 -2.278 -29.195 1.00 91.88 198 ASP A CA 1
ATOM 1632 C C . ASP A 1 198 ? -6.804 -1.093 -28.996 1.00 91.88 198 ASP A C 1
ATOM 1634 O O . ASP A 1 198 ? -7.969 -1.256 -28.632 1.00 91.88 198 ASP A O 1
ATOM 1638 N N . ARG A 1 199 ? -6.329 0.135 -29.229 1.00 92.62 199 ARG A N 1
ATOM 1639 C CA . ARG A 1 199 ? -7.107 1.378 -29.096 1.00 92.62 199 ARG A CA 1
ATOM 1640 C C . ARG A 1 199 ? -7.548 1.963 -30.433 1.00 92.62 199 ARG A C 1
ATOM 1642 O O . ARG A 1 199 ? -8.005 3.107 -30.468 1.00 92.62 199 ARG A O 1
ATOM 1649 N N . GLY A 1 200 ? -7.366 1.222 -31.525 1.00 90.00 200 GLY A N 1
ATOM 1650 C CA . GLY A 1 200 ? -7.690 1.652 -32.882 1.00 90.00 200 GLY A CA 1
ATOM 1651 C C . GLY A 1 200 ? -6.817 2.801 -33.395 1.00 90.00 200 GLY A C 1
ATOM 1652 O O . GLY A 1 200 ? -7.211 3.513 -34.318 1.00 90.00 200 GLY A O 1
ATOM 1653 N N . LYS A 1 201 ? -5.641 3.034 -32.793 1.00 92.19 201 LYS A N 1
ATOM 1654 C CA . LYS A 1 201 ? -4.682 4.068 -33.220 1.00 92.19 201 LYS A CA 1
ATOM 1655 C C . LYS A 1 201 ? -3.650 3.475 -34.182 1.00 92.19 201 LYS A C 1
ATOM 1657 O O . LYS A 1 201 ? -2.449 3.511 -33.916 1.00 92.19 201 LYS A O 1
ATOM 1662 N N . TRP A 1 202 ? -4.136 2.969 -35.311 1.00 88.94 202 TRP A N 1
ATOM 1663 C CA . TRP A 1 202 ? -3.373 2.231 -36.327 1.00 88.94 202 TRP A CA 1
ATOM 1664 C C . TRP A 1 202 ? -2.141 2.981 -36.851 1.00 88.94 202 TRP A C 1
ATOM 1666 O O . TRP A 1 202 ? -1.057 2.416 -36.948 1.00 88.94 202 TRP A O 1
ATOM 1676 N N . SER A 1 203 ? -2.253 4.295 -37.081 1.00 89.69 203 SER A N 1
ATOM 1677 C CA . SER A 1 203 ? -1.129 5.123 -37.546 1.00 89.69 203 SER A CA 1
ATOM 1678 C C . SER A 1 203 ? 0.041 5.163 -36.559 1.00 89.69 203 SER A C 1
ATOM 1680 O O . SER A 1 203 ? 1.200 5.129 -36.969 1.00 89.69 203 SER A O 1
ATOM 1682 N N . ASN A 1 204 ? -0.250 5.215 -35.257 1.00 88.94 204 ASN A N 1
ATOM 1683 C CA . ASN A 1 204 ? 0.775 5.164 -34.221 1.00 88.94 204 ASN A CA 1
ATOM 1684 C C . ASN A 1 204 ? 1.318 3.740 -34.075 1.00 88.94 204 ASN A C 1
ATOM 1686 O O . ASN A 1 204 ? 2.529 3.572 -33.961 1.00 88.94 204 ASN A O 1
ATOM 1690 N N . ALA A 1 205 ? 0.448 2.727 -34.119 1.00 88.50 205 ALA A N 1
ATOM 1691 C CA . ALA A 1 205 ? 0.847 1.323 -34.043 1.00 88.50 205 ALA A CA 1
ATOM 1692 C C . ALA A 1 205 ? 1.855 0.967 -35.150 1.00 88.50 205 ALA A C 1
ATOM 1694 O O . ALA A 1 205 ? 2.957 0.513 -34.849 1.00 88.50 205 ALA A O 1
ATOM 1695 N N . ALA A 1 206 ? 1.555 1.316 -36.406 1.00 88.56 206 ALA A N 1
ATOM 1696 C CA . ALA A 1 206 ? 2.441 1.101 -37.549 1.00 88.56 206 ALA A CA 1
ATOM 1697 C C . ALA A 1 206 ? 3.823 1.759 -37.375 1.00 88.56 206 ALA A C 1
ATOM 1699 O O . ALA A 1 206 ? 4.846 1.152 -37.705 1.00 88.56 206 ALA A O 1
ATOM 1700 N N . GLN A 1 207 ? 3.896 2.970 -36.803 1.00 90.31 207 GLN A N 1
ATOM 1701 C CA . GLN A 1 207 ? 5.181 3.623 -36.513 1.00 90.31 207 GLN A CA 1
ATOM 1702 C C . GLN A 1 207 ? 6.020 2.823 -35.511 1.00 90.31 207 GLN A C 1
ATOM 1704 O O . GLN A 1 207 ? 7.237 2.710 -35.678 1.00 90.31 207 GLN A O 1
ATOM 1709 N N . TYR A 1 208 ? 5.394 2.280 -34.466 1.00 88.38 208 TYR A N 1
ATOM 1710 C CA . TYR A 1 208 ? 6.095 1.508 -33.442 1.00 88.38 208 TYR A CA 1
ATOM 1711 C C . TYR A 1 208 ? 6.453 0.096 -33.916 1.00 88.38 208 TYR A C 1
ATOM 1713 O O . TYR A 1 208 ? 7.577 -0.336 -33.672 1.00 88.38 208 TYR A O 1
ATOM 1721 N N . TYR A 1 209 ? 5.597 -0.568 -34.694 1.00 89.25 209 TYR A N 1
ATOM 1722 C CA . TYR A 1 209 ? 5.929 -1.843 -35.335 1.00 89.25 209 TYR A CA 1
ATOM 1723 C C . TYR A 1 209 ? 7.060 -1.714 -36.359 1.00 89.25 209 TYR A C 1
ATOM 1725 O O . TYR A 1 209 ? 7.931 -2.581 -36.415 1.00 89.25 209 TYR A O 1
ATOM 1733 N N . THR A 1 210 ? 7.124 -0.596 -37.093 1.00 88.00 210 THR A N 1
ATOM 1734 C CA . THR A 1 210 ? 8.258 -0.296 -37.986 1.00 88.00 210 THR A CA 1
ATOM 1735 C C . THR A 1 210 ? 9.559 -0.175 -37.193 1.00 88.00 210 THR A C 1
ATOM 1737 O O . THR A 1 210 ? 10.568 -0.773 -37.560 1.00 88.00 210 THR A O 1
ATOM 1740 N N . LYS A 1 211 ? 9.540 0.552 -36.065 1.00 86.06 211 LYS A N 1
ATOM 1741 C CA . LYS A 1 211 ? 10.699 0.661 -35.157 1.00 86.06 211 LYS A CA 1
ATOM 1742 C C . LYS A 1 211 ? 11.088 -0.682 -34.536 1.00 86.06 211 LYS A C 1
ATOM 1744 O O . LYS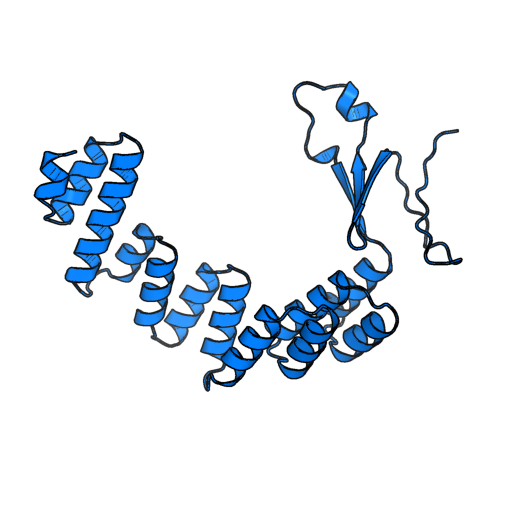 A 1 211 ? 12.267 -0.908 -34.292 1.00 86.06 211 LYS A O 1
ATOM 1749 N N . ALA A 1 212 ? 10.114 -1.559 -34.310 1.00 84.12 212 ALA A N 1
ATOM 1750 C CA . ALA A 1 212 ? 10.319 -2.914 -33.816 1.00 84.12 212 ALA A CA 1
ATOM 1751 C C . ALA A 1 212 ? 10.729 -3.923 -34.903 1.00 84.12 212 ALA A C 1
ATOM 1753 O O . ALA A 1 212 ? 10.912 -5.094 -34.587 1.00 84.12 212 ALA A O 1
ATOM 1754 N N . GLN A 1 213 ? 10.804 -3.531 -36.180 1.00 85.00 213 GLN A N 1
ATOM 1755 C CA . GLN A 1 213 ? 10.985 -4.460 -37.308 1.00 85.00 213 GLN A CA 1
ATOM 1756 C C . GLN A 1 213 ? 9.986 -5.641 -37.292 1.00 85.00 213 GLN A C 1
ATOM 1758 O O . GLN A 1 213 ? 10.279 -6.734 -37.779 1.00 85.00 213 GLN A O 1
ATOM 1763 N N . ASN A 1 214 ? 8.799 -5.439 -36.710 1.00 78.69 214 ASN A N 1
ATOM 1764 C CA . ASN A 1 214 ? 7.779 -6.473 -36.577 1.00 78.69 214 ASN A CA 1
ATOM 1765 C C . ASN A 1 214 ? 6.862 -6.443 -37.803 1.00 78.69 214 ASN A C 1
ATOM 1767 O O . ASN A 1 214 ? 5.782 -5.854 -37.787 1.00 78.69 214 ASN A O 1
ATOM 1771 N N . ASN A 1 215 ? 7.333 -7.064 -38.884 1.00 77.94 215 ASN A N 1
ATOM 1772 C CA . ASN A 1 215 ? 6.648 -7.059 -40.177 1.00 77.94 215 ASN A CA 1
ATOM 1773 C C . ASN A 1 215 ? 5.302 -7.799 -40.151 1.00 77.94 215 ASN A C 1
ATOM 1775 O O . ASN A 1 215 ? 4.434 -7.471 -40.948 1.00 77.94 215 ASN A O 1
ATOM 1779 N N . ALA A 1 216 ? 5.119 -8.775 -39.256 1.00 77.44 216 ALA A N 1
ATOM 1780 C CA . ALA A 1 216 ? 3.862 -9.513 -39.139 1.00 77.44 216 ALA A CA 1
ATOM 1781 C C . ALA A 1 216 ? 2.748 -8.614 -38.583 1.00 77.44 216 ALA A C 1
ATOM 1783 O O . ALA A 1 216 ? 1.723 -8.440 -39.231 1.00 77.44 216 ALA A O 1
ATOM 1784 N N . ALA A 1 217 ? 2.996 -7.953 -37.448 1.00 72.06 217 ALA A N 1
ATOM 1785 C CA . ALA A 1 217 ? 2.026 -7.041 -36.840 1.00 72.06 217 ALA A CA 1
ATOM 1786 C C . ALA A 1 217 ? 1.761 -5.785 -37.694 1.00 72.06 217 ALA A C 1
ATOM 1788 O O . ALA A 1 217 ? 0.688 -5.201 -37.628 1.00 72.06 217 ALA A O 1
ATOM 1789 N N . LEU A 1 218 ? 2.724 -5.384 -38.531 1.00 69.25 218 LEU A N 1
ATOM 1790 C CA . LEU A 1 218 ? 2.581 -4.284 -39.491 1.00 69.25 218 LEU A CA 1
ATOM 1791 C C . LEU A 1 218 ? 1.578 -4.563 -40.615 1.00 69.25 218 LEU A C 1
ATOM 1793 O O . LEU A 1 218 ? 1.012 -3.622 -41.155 1.00 69.25 218 LEU A O 1
ATOM 1797 N N . VAL A 1 219 ? 1.414 -5.827 -41.008 1.00 71.06 219 VAL A N 1
ATOM 1798 C CA . VAL A 1 219 ? 0.469 -6.222 -42.065 1.00 71.06 219 VAL A CA 1
ATOM 1799 C C . VAL A 1 219 ? -0.966 -6.255 -41.533 1.00 71.06 219 VAL A C 1
ATOM 1801 O O . VAL A 1 219 ? -1.898 -6.011 -42.295 1.00 71.06 219 VAL A O 1
ATOM 1804 N N . ASP A 1 220 ? -1.124 -6.514 -40.234 1.00 66.44 220 ASP A N 1
ATOM 1805 C CA . ASP A 1 220 ? -2.419 -6.617 -39.556 1.00 66.44 220 ASP A CA 1
ATOM 1806 C C . ASP A 1 220 ? -2.916 -5.277 -38.963 1.00 66.44 220 ASP A C 1
ATOM 1808 O O . ASP A 1 220 ? -4.071 -5.195 -38.537 1.00 66.44 220 ASP A O 1
ATOM 1812 N N . ALA A 1 221 ? -2.059 -4.246 -38.921 1.00 57.69 221 ALA A N 1
ATOM 1813 C CA . ALA A 1 221 ? -2.329 -2.912 -38.365 1.00 57.69 221 ALA A CA 1
ATOM 1814 C C . ALA A 1 221 ? -2.831 -1.903 -39.409 1.00 57.69 221 ALA A C 1
ATOM 1816 O O . ALA A 1 221 ? -3.695 -1.074 -39.039 1.00 57.69 221 ALA A O 1
#

pLDDT: mean 90.71, std 7.28, range [48.66, 97.69]

Radius of gyration: 24.78 Å; chains: 1; bounding box: 58×35×70 Å

Sequence (221 aa):
MEKTRMYIVRGLQPEEPVLSNAYICAFKALQIQSVLIDEVIQTPENPRKEVLLDFETKSLRDTRDILNKVSNLKDAFNYVAANPHPRLWRLLAEAALEQLEFNVAEKAFVRFEDYQGILFVKRLRLLDDRVKQKAEVAAYFQRFDEVEALYREIDRKDLAIDLRVRLGDWFRVIQLAHGGNEDLLQQAWSAIGDYYADRGKWSNAAQYYTKAQNNAALVDA

InterPro domains:
  IPR039857 Intraflagellar transport protein 122/121 homolog [PTHR12764] (1-220)
  IPR056157 IFT80/172/WDR35, TPR domain [PF23387] (88-178)
  IPR056158 IFT121, second beta-propeller domain [PF23390] (1-56)

Organism: Noctiluca scintillans (NCBI:txid2966)

Secondary structure (DSSP, 8-state):
----EE--EETTEEPPPEE--PEEEEEETTEEEEE-HHHHHHSTTS--GGGEEEEE-HHHHHHHHIIIII--HHHHHHHHHHS--HHHHHHHHHHHHHTT-HHHHHHHHHHTT-HHHHHHHHHHHT---HHHHHHHHHHHTT-HHHHHHHHHHTT-HHHHHHHHHHTT-HHHHHHHHTTS-HHHHHHHHHHHHHHHHTTT-HHHHHHHHHHTT-HHHHHH-

Foldseek 3Di:
DQPQWDWDDDPHDTDDIDGDSWAFDDDDQQKTKTFPVVQCVVPVPDRDPVRIDIDGHPLVVVLVCCCPVVVDLVVSVVSCVVVPDLSSLVVSLLSCLQVVVLVSNLVSCVSNVNPVSNVLSVVLVPDPDPLVSNLSSCVVVVVLVSNLVSCVVVVNLVVNLVSCVVVLVLVVNCVSQPVHDLLSQLVSLQSVLVVCVVVVNLVSSLVSCVVSVVVPVNVVD